Protein 7L6J (pdb70)

Secondary structure (DSSP, 8-state):
-----S-----PPPPGGGSPPPSS-----TTTEEEEEE--HHHHTTS-TTSTTHHHHHHHHHHHHHHHHTTT--EEEEEPPSS--HHHHGGGHHHH-----STTTSSPPGGG---TT-EEEEP-SSSTTTTS-TTT--TT---EEEEEEE-IIIIIHHHHHHHHHTT-EEEEEEEEEE-SSHHHHHHHHHHHHHHTEE--HHHHHHH-

Solvent-accessible surface area: 9551 Å² total

R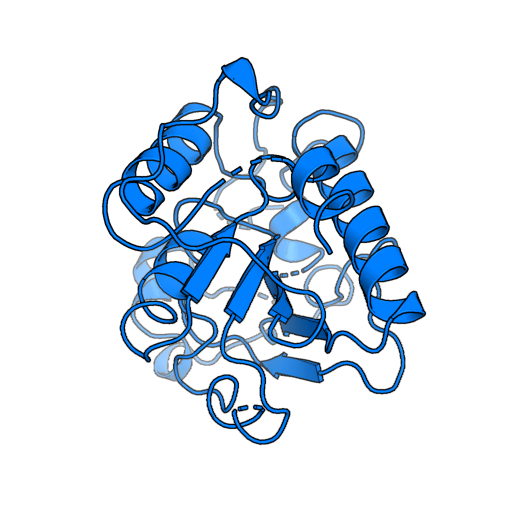adius of gyration: 15.82 Å; Cα contacts (8 Å, |Δi|>4): 439; chains: 1; bounding box: 36×38×44 Å

InterPro domains:
  IPR000868 Isochorismatase-like domain [PF00857] (32-205)
  IPR016291 Isochorismatase [PR01398] (2-14)
  IPR016291 Isochorismatase [PR01398] (63-80)
  IPR016291 Isochorismatase [PR01398] (80-99)
  IPR016291 Isochorismatase [PR01398] (112-134)
  IPR016291 Isochorismatase [PR01398] (168-186)
  IPR016291 Isochorismatase [PR01398] (186-203)
  IPR036380 Isochorismatase-like superfamily [G3DSA:3.40.50.850] (1-210)
  IPR036380 Isochorismatase-like superfamily [SSF52499] (1-210)
  IPR050272 Isochorismatase-like hydrolase [PTHR43540] (19-208)

Sequence (208 aa):
SNAALPRITTDYPLPTAAELPQARGPWRPQRRDRVALLVHDQRYFLAAFDAGNAPLRPAVDNIARLLAHCRARGIPVFYTAQHHGDQDRRDRGLQADLWGPGRRSSADHEPIIDALAPQPGEHVLVKHRYSAFQRSNLETLRRVRGRDQLLVTGVYAHIGCTATVVEEAFQRRDIEAFIAADAVADFSRADHDQALHWIARRTSGVPTTDQLLEEVL

Foldseek 3Di:
DPLPQQAQDADAFDDPVLFDAFPDPDDDALLAEAEEAEEWLAVPVRYPCVGPPNVQLLVLLLVVVVLNVVRVHAYEYEWAAAPDDCVQLPPVCVVRNRQHRDNNTTADDPSNHDDPPHHYWHCRALASVPPTCVLVVVVSNHQEYEYAEDDLLTSVLNNQQVSQVSNRAYEYARRNHHHSHVVSSNVSSNVCSHHGYYYHSVSNSVRD

Organism: Stenotrophomonas maltophilia (strain K279a) (NCBI:txid522373)

Nearest PDB structures (foldseek):
  1nf9-assembly1_A-2  TM=9.615E-01  e=9.642E-25  Pseudomonas aeruginosa
  5gle-assembly1_A  TM=9.603E-01  e=4.519E-24  Vibrio anguillarum 775
  1nf8-assembly1_A-2  TM=9.420E-01  e=1.646E-24  Pseudomonas aeruginosa
  5gle-assembly1_B  TM=9.580E-01  e=6.849E-24  Vibrio anguillarum 775
  3r77-assembly1_A  TM=9.430E-01  e=5.731E-24  Pseudomonas fluorescens

Structure (mmCIF, N/CA/C/O backbone):
data_7L6J
#
_entry.id   7L6J
#
_cell.length_a   171.693
_cell.length_b   171.693
_cell.length_c   171.693
_cell.angle_alpha   90.000
_cell.angle_beta   90.000
_cell.angle_gamma   90.000
#
_symmetry.space_group_name_H-M   'I 41 3 2'
#
loop_
_entity.id
_entity.type
_entity.pdbx_description
1 polymer 'Putative hydrolase'
2 non-polymer 'CHLORIDE ION'
3 non-polymer 'SODIUM ION'
4 non-polymer 'FORMIC ACID'
5 water water
#
loop_
_atom_site.group_PDB
_atom_site.id
_atom_site.type_symbol
_atom_site.label_atom_id
_atom_site.label_alt_id
_atom_site.label_comp_id
_atom_site.label_asym_id
_atom_site.label_entity_id
_atom_site.label_seq_id
_atom_site.pdbx_PDB_ins_code
_atom_site.Cartn_x
_atom_site.Cartn_y
_atom_site.Cartn_z
_atom_site.occupancy
_atom_site.B_iso_or_equiv
_atom_site.auth_seq_id
_atom_site.auth_comp_id
_atom_site.auth_asym_id
_atom_site.auth_atom_id
_atom_site.pdbx_PDB_model_num
ATOM 1 N N . SER A 1 1 ? 81.244 24.584 32.376 1.00 51.87 -2 SER A N 1
ATOM 2 C CA . SER A 1 1 ? 82.307 23.610 32.778 1.00 51.21 -2 SER A CA 1
ATOM 3 C C . SER A 1 1 ? 83.598 24.372 33.103 1.00 50.60 -2 SER A C 1
ATOM 4 O O . SER A 1 1 ? 83.652 25.611 32.834 1.00 49.63 -2 SER A O 1
ATOM 7 N N . ASN A 1 2 ? 84.590 23.681 33.679 1.00 45.69 -1 ASN A N 1
ATOM 8 C CA . ASN A 1 2 ? 85.864 24.379 33.991 1.00 43.43 -1 ASN A CA 1
ATOM 9 C C . ASN A 1 2 ? 87.003 23.365 34.186 1.00 37.69 -1 ASN A C 1
ATOM 10 O O . ASN A 1 2 ? 87.995 23.729 34.858 1.00 38.18 -1 ASN A O 1
ATOM 15 N N . ALA A 1 3 ? 86.883 22.155 33.630 1.00 33.18 0 ALA A N 1
ATOM 16 C CA . ALA A 1 3 ? 88.006 21.185 33.738 1.00 31.59 0 ALA A CA 1
ATOM 17 C C . ALA A 1 3 ? 89.274 21.813 33.155 1.00 29.57 0 ALA A C 1
ATOM 18 O O . ALA A 1 3 ? 89.233 22.407 32.080 1.00 27.41 0 ALA A O 1
ATOM 28 N N . ALA A 1 5 ? 90.526 24.369 34.054 1.00 33.03 2 ALA A N 1
ATOM 29 C CA . ALA A 1 5 ? 90.261 25.803 34.012 1.00 36.87 2 ALA A CA 1
ATOM 30 C C . ALA A 1 5 ? 89.977 26.264 32.574 1.00 36.11 2 ALA A C 1
ATOM 31 O O . ALA A 1 5 ? 90.206 27.456 32.276 1.00 37.70 2 ALA A O 1
ATOM 33 N N . LEU A 1 6 ? 89.474 25.367 31.724 1.00 33.69 3 LEU A N 1
ATOM 34 C CA . LEU A 1 6 ? 89.123 25.721 30.321 1.00 35.30 3 LEU A CA 1
ATOM 35 C C . LEU A 1 6 ? 87.608 25.655 30.158 1.00 36.90 3 LEU A C 1
ATOM 36 O O . LEU A 1 6 ? 87.040 24.562 30.122 1.00 37.68 3 LEU A O 1
ATOM 41 N N . PRO A 1 7 ? 86.904 26.805 30.048 1.00 38.31 4 PRO A N 1
ATOM 42 C CA . PRO A 1 7 ? 85.456 26.796 29.849 1.00 39.96 4 PRO A CA 1
ATOM 43 C C . PRO A 1 7 ? 85.147 26.217 28.463 1.00 39.54 4 PRO A C 1
ATOM 44 O O . PRO A 1 7 ? 84.105 25.597 28.291 1.00 38.19 4 PRO A O 1
ATOM 48 N N . ARG A 1 8 ? 86.071 26.422 27.519 1.00 37.65 5 ARG A N 1
ATOM 49 C CA . ARG A 1 8 ? 85.879 25.861 26.162 1.00 36.73 5 ARG A CA 1
ATOM 50 C C . ARG A 1 8 ? 87.235 25.648 25.490 1.00 33.25 5 ARG A C 1
ATOM 51 O O . ARG A 1 8 ? 88.202 26.361 25.819 1.00 32.79 5 ARG A O 1
ATOM 59 N N . ILE A 1 9 ? 87.294 24.631 24.637 1.00 28.32 6 ILE A N 1
ATOM 60 C CA . ILE A 1 9 ? 88.473 24.377 23.772 1.00 25.41 6 ILE A CA 1
ATOM 61 C C . ILE A 1 9 ? 88.003 24.697 22.354 1.00 25.60 6 ILE A C 1
ATOM 62 O O . ILE A 1 9 ? 87.036 24.062 21.883 1.00 24.88 6 ILE A O 1
ATOM 67 N N A THR A 1 10 ? 88.657 25.672 21.721 0.70 25.60 7 THR A N 1
ATOM 68 N N B THR A 1 10 ? 88.609 25.710 21.729 0.30 25.34 7 THR A N 1
ATOM 69 C CA A THR A 1 10 ? 88.338 26.098 20.334 0.70 26.40 7 THR A CA 1
ATOM 70 C CA B THR A 1 10 ? 88.209 26.113 20.355 0.30 25.79 7 THR A CA 1
ATOM 71 C C A THR A 1 10 ? 88.516 24.913 19.384 0.70 24.60 7 THR A C 1
ATOM 72 C C B THR A 1 10 ? 88.496 24.953 19.395 0.30 24.41 7 THR A C 1
ATOM 73 O O A THR A 1 10 ? 89.460 24.132 19.594 0.70 23.78 7 THR A O 1
ATOM 74 O O B THR A 1 10 ? 89.499 24.245 19.604 0.30 23.34 7 THR A O 1
ATOM 81 N N . ASP A 1 11 ? 87.635 24.786 18.388 1.00 24.66 8 ASP A N 1
ATOM 82 C CA . ASP A 1 11 ? 87.732 23.669 17.416 1.00 24.34 8 ASP A CA 1
ATOM 83 C C . ASP A 1 11 ? 89.081 23.703 16.690 1.00 23.51 8 ASP A C 1
ATOM 84 O O . ASP A 1 11 ? 89.632 24.802 16.477 1.00 23.50 8 ASP A O 1
ATOM 89 N N . TYR A 1 12 ? 89.599 22.526 16.359 1.00 21.70 9 TYR A N 1
ATOM 90 C CA . TYR A 1 12 ? 90.831 22.425 15.544 1.00 21.49 9 TYR A CA 1
ATOM 91 C C . TYR A 1 12 ? 90.817 21.071 14.848 1.00 21.40 9 TYR A C 1
ATOM 92 O O . TYR A 1 12 ? 90.246 20.107 15.364 1.00 20.20 9 TYR A O 1
ATOM 101 N N . PRO A 1 13 ? 91.403 20.971 13.637 1.00 22.24 10 PRO A N 1
ATOM 102 C CA . PRO A 1 13 ? 91.411 19.715 12.897 1.00 22.06 10 PRO A CA 1
ATOM 103 C C . PRO A 1 13 ? 92.451 18.728 13.429 1.00 20.85 10 PRO A C 1
ATOM 104 O O . PRO A 1 13 ? 93.521 19.145 13.878 1.00 20.19 10 PRO A O 1
ATOM 108 N N . LEU A 1 14 ? 92.090 17.449 13.396 1.00 19.51 11 LEU A N 1
ATOM 109 C CA . LEU A 1 14 ? 93.038 16.393 13.816 1.00 18.79 11 LEU A CA 1
ATOM 110 C C . LEU A 1 14 ? 94.097 16.271 12.733 1.00 19.85 11 LEU A C 1
ATOM 111 O O . LEU A 1 14 ? 93.829 16.541 11.557 1.00 19.89 11 LEU A O 1
ATOM 116 N N . PRO A 1 15 ? 95.336 15.887 13.097 1.00 20.16 12 PRO A N 1
ATOM 117 C CA . PRO A 1 15 ? 96.379 15.678 12.103 1.00 20.66 12 PRO A CA 1
ATOM 118 C C . PRO A 1 15 ? 96.039 14.520 11.154 1.00 22.26 12 PRO A C 1
ATOM 119 O O . PRO A 1 15 ? 95.424 13.541 11.581 1.00 21.45 12 PRO A O 1
ATOM 123 N N . THR A 1 16 ? 96.443 14.673 9.893 1.00 22.83 13 THR A N 1
ATOM 124 C CA . THR A 1 16 ? 96.270 13.635 8.847 1.00 23.81 13 THR A CA 1
ATOM 125 C C . THR A 1 16 ? 97.543 12.789 8.823 1.00 22.95 13 THR A C 1
ATOM 126 O O . THR A 1 16 ? 98.552 13.214 9.439 1.00 21.84 13 THR A O 1
ATOM 130 N N . ALA A 1 17 ? 97.519 11.677 8.092 1.00 23.50 14 ALA A N 1
ATOM 131 C CA . ALA A 1 17 ? 98.708 10.803 7.996 1.00 23.62 14 ALA A CA 1
ATOM 132 C C . ALA A 1 17 ? 99.901 11.599 7.448 1.00 24.64 14 ALA A C 1
ATOM 133 O O . ALA A 1 17 ? 101.025 11.361 7.904 1.00 24.59 14 ALA A O 1
ATOM 135 N N . ALA A 1 18 ? 99.651 12.537 6.535 1.00 25.53 15 ALA A N 1
ATOM 136 C CA . ALA A 1 18 ? 100.746 13.308 5.899 1.00 27.37 15 ALA A CA 1
ATOM 137 C C . ALA A 1 18 ? 101.359 14.306 6.888 1.00 26.05 15 ALA A C 1
ATOM 138 O O . ALA A 1 18 ? 102.502 14.738 6.647 1.00 27.56 15 ALA A O 1
ATOM 140 N N . GLU A 1 19 ? 100.644 14.617 7.969 1.00 23.78 16 GLU A N 1
ATOM 141 C CA . GLU A 1 19 ? 101.086 15.648 8.945 1.00 24.08 16 GLU A CA 1
ATOM 142 C C . GLU A 1 19 ? 101.740 15.002 10.169 1.00 24.51 16 GLU A C 1
ATOM 143 O O . GLU A 1 19 ? 102.111 15.744 11.090 1.00 25.18 16 GLU A O 1
ATOM 149 N N . LEU A 1 20 ? 101.870 13.676 10.192 1.00 22.82 17 LEU A N 1
ATOM 150 C CA . LEU A 1 20 ? 102.464 13.055 11.398 1.00 22.45 17 LEU A CA 1
ATOM 151 C C . LEU A 1 20 ? 103.975 13.224 11.366 1.00 22.79 17 LEU A C 1
ATOM 152 O O . LEU A 1 20 ? 104.582 13.231 10.298 1.00 23.84 17 LEU A O 1
ATOM 157 N N . PRO A 1 21 ? 104.616 13.352 12.546 1.00 22.19 18 PRO A N 1
ATOM 158 C CA . PRO A 1 21 ? 106.070 13.399 12.6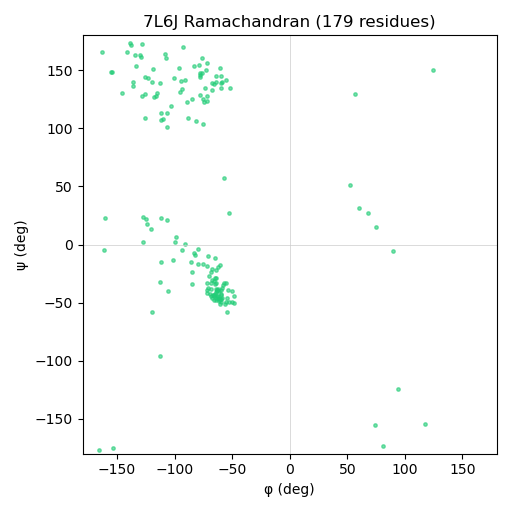32 1.00 24.53 18 PRO A CA 1
ATOM 159 C C . PRO A 1 21 ? 106.648 12.005 12.347 1.00 25.61 18 PRO A C 1
ATOM 160 O O . PRO A 1 21 ? 105.956 11.036 12.522 1.00 27.28 18 PRO A O 1
ATOM 164 N N . GLN A 1 22 ? 107.894 11.949 11.903 1.00 28.48 19 GLN A N 1
ATOM 165 C CA . GLN A 1 22 ? 108.575 10.652 11.651 1.00 31.13 19 GLN A CA 1
ATOM 166 C C . GLN A 1 22 ? 108.975 10.033 12.997 1.00 26.89 19 GLN A C 1
ATOM 167 O O . GLN A 1 22 ? 109.633 10.718 13.785 1.00 26.36 19 GLN A O 1
ATOM 173 N N . ALA A 1 23 ? 108.561 8.796 13.260 1.00 26.13 20 ALA A N 1
ATOM 174 C CA . ALA A 1 23 ? 108.961 8.126 14.517 1.00 24.64 20 ALA A CA 1
ATOM 175 C C . ALA A 1 23 ? 110.434 7.720 14.422 1.00 23.81 20 ALA A C 1
ATOM 176 O O . ALA A 1 23 ? 110.841 7.174 13.383 1.00 22.11 20 ALA A O 1
ATOM 178 N N . ARG A 1 24 ? 111.192 7.990 15.480 1.00 22.44 21 ARG A N 1
ATOM 179 C CA . ARG A 1 24 ? 112.608 7.570 15.548 1.00 22.85 21 ARG A CA 1
ATOM 180 C C . ARG A 1 24 ? 112.663 6.042 15.731 1.00 21.86 21 ARG A C 1
ATOM 181 O O . ARG A 1 24 ? 113.597 5.413 15.204 1.00 21.84 21 ARG A O 1
ATOM 189 N N . GLY A 1 25 ? 111.685 5.471 16.442 1.00 20.59 22 GLY A N 1
ATOM 190 C CA . GLY A 1 25 ? 111.688 4.036 16.791 1.00 19.91 22 GLY A CA 1
ATOM 191 C C . GLY A 1 25 ? 111.139 3.145 15.681 1.00 20.03 22 GLY A C 1
ATOM 192 O O . GLY A 1 25 ? 110.304 3.569 14.883 1.00 21.84 22 GLY A O 1
ATOM 193 N N . PRO A 1 26 ? 111.569 1.866 15.634 1.00 19.44 23 PRO A N 1
ATOM 194 C CA . PRO A 1 26 ? 111.132 0.924 14.602 1.00 19.89 23 PRO A CA 1
ATOM 195 C C . PRO A 1 26 ? 109.891 0.099 14.951 1.00 19.34 23 PRO A C 1
ATOM 196 O O . PRO A 1 26 ? 109.471 -0.705 14.140 1.00 18.48 23 PRO A O 1
ATOM 200 N N . TRP A 1 27 ? 109.349 0.328 16.144 1.00 17.21 24 TRP A N 1
ATOM 201 C CA . TRP A 1 27 ? 108.255 -0.526 16.673 1.00 17.04 24 TRP A CA 1
ATOM 202 C C . TRP A 1 27 ? 107.000 -0.421 15.808 1.00 16.29 24 TRP A C 1
ATOM 203 O O . TRP A 1 27 ? 106.666 0.682 15.340 1.00 17.02 24 TRP A O 1
ATOM 214 N N . ARG A 1 28 ? 106.342 -1.556 15.607 1.00 16.35 25 ARG A N 1
ATOM 215 C CA . ARG A 1 28 ? 105.074 -1.612 14.843 1.00 16.74 25 ARG A CA 1
ATOM 216 C C . ARG A 1 28 ? 104.149 -2.516 15.637 1.00 16.43 25 ARG A C 1
ATOM 217 O O . ARG A 1 28 ? 104.568 -3.568 16.107 1.00 16.06 25 ARG A O 1
ATOM 225 N N . PRO A 1 29 ? 102.874 -2.137 15.798 1.00 16.16 26 PRO A N 1
ATOM 226 C CA . PRO A 1 29 ? 101.975 -2.865 16.691 1.00 16.36 26 PRO A CA 1
ATOM 227 C C . PRO A 1 29 ? 101.444 -4.177 16.098 1.00 16.31 26 PRO A C 1
ATOM 228 O O . PRO A 1 29 ? 101.240 -4.255 14.879 1.00 17.14 26 PRO A O 1
ATOM 232 N N . GLN A 1 30 ? 101.250 -5.168 16.976 1.00 15.53 27 GLN A N 1
ATOM 233 C CA . GLN A 1 30 ? 100.806 -6.534 16.596 1.00 16.55 27 GLN A CA 1
ATOM 234 C C . GLN A 1 30 ? 99.614 -6.937 17.465 1.00 16.02 27 GLN A C 1
ATOM 235 O O . GLN A 1 30 ? 99.672 -6.765 18.697 1.00 15.06 27 GLN A O 1
ATOM 241 N N A ARG A 1 31 ? 98.587 -7.487 16.820 0.65 15.62 28 ARG A N 1
ATOM 242 N N B ARG A 1 31 ? 98.587 -7.498 16.823 0.35 15.89 28 ARG A N 1
ATOM 243 C CA A ARG A 1 31 ? 97.322 -7.882 17.490 0.65 16.12 28 ARG A CA 1
ATOM 244 C CA B ARG A 1 31 ? 97.313 -7.893 17.480 0.35 16.17 28 ARG A CA 1
ATOM 245 C C A ARG A 1 31 ? 97.578 -8.723 18.745 0.65 15.72 28 ARG A C 1
ATOM 246 C C B ARG A 1 31 ? 97.559 -8.740 18.736 0.35 15.97 28 ARG A C 1
ATOM 247 O O A ARG A 1 31 ? 96.885 -8.490 19.744 0.65 15.32 28 ARG A O 1
ATOM 248 O O B ARG A 1 31 ? 96.847 -8.520 19.730 0.35 15.62 28 ARG A O 1
ATOM 263 N N . ASP A 1 32 ? 98.518 -9.670 18.687 1.00 16.38 29 ASP A N 1
ATOM 264 C CA . ASP A 1 32 ? 98.741 -10.612 19.826 1.00 17.60 29 ASP A CA 1
ATOM 265 C C . ASP A 1 32 ? 99.554 -9.979 20.965 1.00 16.22 29 ASP A C 1
ATOM 266 O O . ASP A 1 32 ? 99.566 -10.573 22.059 1.00 15.79 29 ASP A O 1
ATOM 271 N N . ARG A 1 33 ? 100.140 -8.804 20.748 1.00 14.58 30 ARG A N 1
ATOM 272 C CA . ARG A 1 33 ? 101.027 -8.192 21.778 1.00 14.36 30 ARG A CA 1
ATOM 273 C C . ARG A 1 33 ? 100.422 -6.923 22.383 1.00 14.27 30 ARG A C 1
ATOM 274 O O . ARG A 1 33 ? 100.925 -6.481 23.444 1.00 13.76 30 ARG A O 1
ATOM 282 N N . VAL A 1 34 ? 99.401 -6.362 21.735 1.00 13.91 31 VAL A N 1
ATOM 283 C CA . VAL A 1 34 ? 98.961 -4.985 22.090 1.00 14.34 31 VAL A CA 1
ATOM 284 C C . VAL A 1 34 ? 97.781 -4.984 23.068 1.00 14.51 31 VAL A C 1
ATOM 285 O O . VAL A 1 34 ? 97.013 -5.964 23.113 1.00 14.58 31 VAL A O 1
ATOM 289 N N . ALA A 1 35 ? 97.708 -3.914 23.856 1.00 13.83 32 ALA A N 1
ATOM 290 C CA . ALA A 1 35 ? 96.537 -3.613 24.706 1.00 13.47 32 ALA A CA 1
ATOM 291 C C . ALA A 1 35 ? 96.085 -2.198 24.354 1.00 13.56 32 ALA A C 1
ATOM 292 O O . ALA A 1 35 ? 96.956 -1.333 24.068 1.00 13.87 32 ALA A O 1
ATOM 294 N N . LEU A 1 36 ? 94.774 -1.975 24.371 1.00 13.75 33 LEU A N 1
ATOM 295 C CA . LEU A 1 36 ? 94.222 -0.631 24.106 1.00 13.95 33 LEU A CA 1
ATOM 296 C C . LEU A 1 36 ? 94.024 0.100 25.435 1.00 13.90 33 LEU A C 1
ATOM 297 O O . LEU A 1 36 ? 93.518 -0.524 26.389 1.00 15.28 33 LEU A O 1
ATOM 302 N N . LEU A 1 37 ? 94.454 1.357 25.493 1.00 14.19 34 LEU A N 1
ATOM 303 C CA . LEU A 1 37 ? 94.167 2.222 26.658 1.00 13.83 34 LEU A CA 1
ATOM 304 C C . LEU A 1 37 ? 93.297 3.387 26.186 1.00 13.74 34 LEU A C 1
ATOM 305 O O . LEU A 1 37 ? 93.687 4.079 25.230 1.00 13.24 34 LEU A O 1
ATOM 310 N N . VAL A 1 38 ? 92.179 3.585 26.873 1.00 13.92 35 VAL A N 1
ATOM 311 C CA . VAL A 1 38 ? 91.259 4.733 26.652 1.00 14.51 35 VAL A CA 1
ATOM 312 C C . VAL A 1 38 ? 91.490 5.642 27.864 1.00 14.45 35 VAL A C 1
ATOM 313 O O . VAL A 1 38 ? 91.020 5.324 28.962 1.00 14.69 35 VAL A O 1
ATOM 317 N N . HIS A 1 39 ? 92.270 6.689 27.653 1.00 14.79 36 HIS A N 1
ATOM 318 C CA . HIS A 1 39 ? 92.775 7.547 28.746 1.00 16.21 36 HIS A CA 1
ATOM 319 C C . HIS A 1 39 ? 91.800 8.691 29.072 1.00 15.78 36 HIS A C 1
ATOM 320 O O . HIS A 1 39 ? 91.611 9.570 28.228 1.00 16.10 36 HIS A O 1
ATOM 327 N N . ASP A 1 40 ? 91.148 8.605 30.234 1.00 16.29 37 ASP A N 1
ATOM 328 C CA . ASP A 1 40 ? 90.360 9.720 30.840 1.00 17.19 37 ASP A CA 1
ATOM 329 C C . ASP A 1 40 ? 89.252 10.276 29.943 1.00 16.54 37 ASP A C 1
ATOM 330 O O . ASP A 1 40 ? 89.023 11.489 29.931 1.00 16.73 37 ASP A O 1
ATOM 343 N N . GLN A 1 42 ? 86.257 10.857 30.280 1.00 15.88 39 GLN A N 1
ATOM 344 C CA . GLN A 1 42 ? 85.188 11.127 31.224 1.00 16.76 39 GLN A CA 1
ATOM 345 C C . GLN A 1 42 ? 84.476 12.434 30.864 1.00 16.76 39 GLN A C 1
ATOM 346 O O . GLN A 1 42 ? 85.117 13.359 30.323 1.00 16.49 39 GLN A O 1
ATOM 352 N N . ARG A 1 43 ? 83.186 12.509 31.185 1.00 18.32 40 ARG A N 1
ATOM 353 C CA . ARG A 1 43 ? 82.366 13.716 30.880 1.00 19.01 40 ARG A CA 1
ATOM 354 C C . ARG A 1 43 ? 83.076 14.982 31.371 1.00 19.25 40 ARG A C 1
ATOM 355 O O . ARG A 1 43 ? 83.085 15.976 30.628 1.00 19.33 40 ARG A O 1
ATOM 363 N N . TYR A 1 44 ? 83.696 14.924 32.549 1.00 17.93 41 TYR A N 1
ATOM 364 C CA . TYR A 1 44 ? 84.395 16.107 33.117 1.00 18.06 41 TYR A CA 1
ATOM 365 C C . TYR A 1 44 ? 85.402 16.709 32.127 1.00 18.24 41 TYR A C 1
ATOM 366 O O . TYR A 1 44 ? 85.425 17.935 31.930 1.00 19.21 41 TYR A O 1
ATOM 375 N N . PHE A 1 45 ? 86.247 15.857 31.551 1.00 17.42 42 PHE A N 1
ATOM 376 C CA . PHE A 1 45 ? 87.364 16.324 30.688 1.00 17.66 42 PHE A CA 1
ATOM 377 C C . PHE A 1 45 ? 86.908 16.679 29.266 1.00 18.66 42 PHE A C 1
ATOM 378 O O . PHE A 1 45 ? 87.675 17.364 28.561 1.00 20.41 42 PHE A O 1
ATOM 386 N N . LEU A 1 46 ? 85.727 16.229 28.849 1.00 18.82 43 LEU A N 1
ATOM 387 C CA . LEU A 1 46 ? 85.306 16.436 27.437 1.00 19.61 43 LEU A CA 1
ATOM 388 C C . LEU A 1 46 ? 84.311 17.590 27.281 1.00 21.10 43 LEU A C 1
ATOM 389 O O . LEU A 1 46 ? 84.110 18.036 26.127 1.00 20.96 43 LEU A O 1
ATOM 394 N N . ALA A 1 47 ? 83.739 18.066 28.387 1.00 22.29 44 ALA A N 1
ATOM 395 C CA . ALA A 1 47 ? 82.700 19.123 28.336 1.00 23.79 44 ALA A CA 1
ATOM 396 C C . ALA A 1 47 ? 83.173 20.358 27.547 1.00 24.65 44 ALA A C 1
ATOM 397 O O . ALA A 1 47 ? 82.334 20.915 26.799 1.00 25.06 44 ALA A O 1
ATOM 399 N N . ALA A 1 48 ? 84.447 20.752 27.699 1.00 23.56 45 ALA A N 1
ATOM 400 C CA . ALA A 1 48 ? 85.015 21.993 27.106 1.00 23.92 45 ALA A CA 1
ATOM 401 C C . ALA A 1 48 ? 85.012 21.949 25.578 1.00 24.12 45 ALA A C 1
ATOM 402 O O . ALA A 1 48 ? 84.934 23.027 24.937 1.00 23.65 45 ALA A O 1
ATOM 404 N N . PHE A 1 49 ? 85.099 20.754 25.010 1.00 23.14 46 PHE A N 1
ATOM 405 C CA . PHE A 1 49 ? 85.130 20.648 23.533 1.00 23.69 46 PHE A CA 1
ATOM 406 C C . PHE A 1 49 ? 83.715 20.791 22.975 1.00 24.93 46 PHE A C 1
ATOM 407 O O . PHE A 1 49 ? 82.746 20.513 23.705 1.00 26.52 46 PHE A O 1
ATOM 415 N N . ASP A 1 50 ? 83.609 21.230 21.722 1.00 25.29 47 ASP A N 1
ATOM 416 C CA . ASP A 1 50 ? 82.314 21.127 21.009 1.00 26.43 47 ASP A CA 1
ATOM 417 C C . ASP A 1 50 ? 82.237 19.683 20.490 1.00 25.39 47 ASP A C 1
ATOM 418 O O . ASP A 1 50 ? 82.941 19.371 19.523 1.00 25.57 47 ASP A O 1
ATOM 423 N N . ALA A 1 51 ? 81.402 18.847 21.111 1.00 25.41 48 ALA A N 1
ATOM 424 C CA . ALA A 1 51 ? 81.316 17.405 20.781 1.00 25.24 48 ALA A CA 1
ATOM 425 C C . ALA A 1 51 ? 80.796 17.175 19.358 1.00 26.05 48 ALA A C 1
ATOM 426 O O . ALA A 1 51 ? 80.876 16.016 18.893 1.00 26.61 48 ALA A O 1
ATOM 428 N N . GLY A 1 52 ? 80.281 18.215 18.696 1.00 26.63 49 GLY A N 1
ATOM 429 C CA . GLY A 1 52 ? 79.803 18.062 17.308 1.00 27.77 49 GLY A CA 1
ATOM 430 C C . GLY A 1 52 ? 80.880 18.422 16.299 1.00 27.11 49 GLY A C 1
ATOM 431 O O . GLY A 1 52 ? 80.649 18.213 15.104 1.00 27.47 49 GLY A O 1
ATOM 432 N N . ASN A 1 53 ? 82.032 18.905 16.772 1.00 25.92 50 ASN A N 1
ATOM 433 C CA . ASN A 1 53 ? 83.092 19.403 15.857 1.00 25.97 50 ASN A CA 1
ATOM 434 C C . ASN A 1 53 ? 84.442 18.759 16.177 1.00 24.24 50 ASN A C 1
ATOM 435 O O . ASN A 1 53 ? 84.540 18.032 17.183 1.00 22.90 50 ASN A O 1
ATOM 440 N N . ALA A 1 54 ? 85.433 19.014 15.323 1.00 23.43 51 ALA A N 1
ATOM 441 C CA . ALA A 1 54 ? 86.805 18.516 15.562 1.00 22.71 51 ALA A CA 1
ATOM 442 C C . ALA A 1 54 ? 87.434 19.395 16.635 1.00 21.84 51 ALA A C 1
ATOM 443 O O . ALA A 1 54 ? 87.180 20.601 16.676 1.00 22.56 51 ALA A O 1
ATOM 445 N N . PRO A 1 55 ? 88.324 18.848 17.490 1.00 20.32 52 PRO A N 1
ATOM 446 C CA . PRO A 1 55 ? 88.776 17.460 17.378 1.00 20.16 52 PRO A CA 1
ATOM 447 C C . PRO A 1 55 ? 87.940 16.350 18.034 1.00 20.46 52 PRO A C 1
ATOM 448 O O . PRO A 1 55 ? 88.131 15.209 17.667 1.00 19.90 52 PRO A O 1
ATOM 452 N N . LEU A 1 56 ? 87.016 16.695 18.937 1.00 20.66 53 LEU A N 1
ATOM 453 C CA . LEU A 1 56 ? 86.383 15.630 19.768 1.00 20.44 53 LEU A CA 1
ATOM 454 C C . LEU A 1 56 ? 85.490 14.690 18.954 1.00 20.53 53 LEU A C 1
ATOM 455 O O . LEU A 1 56 ? 85.585 13.479 19.190 1.00 19.93 53 LEU A O 1
ATOM 460 N N . ARG A 1 57 ? 84.625 15.210 18.084 1.00 20.68 54 ARG A N 1
ATOM 461 C CA . ARG A 1 57 ? 83.688 14.325 17.333 1.00 23.20 54 ARG A CA 1
ATOM 462 C C . ARG A 1 57 ? 84.464 13.226 16.601 1.00 21.63 54 ARG A C 1
ATOM 463 O O . ARG A 1 57 ? 84.206 12.045 16.827 1.00 21.48 54 ARG A O 1
ATOM 471 N N . PRO A 1 58 ? 85.426 13.540 15.703 1.00 20.94 55 PRO A N 1
ATOM 472 C CA . PRO A 1 58 ? 86.169 12.484 15.012 1.00 20.32 55 PRO A CA 1
ATOM 473 C C . PRO A 1 58 ? 87.049 11.654 15.960 1.00 19.02 55 PRO A C 1
ATOM 474 O O . PRO A 1 58 ? 87.220 10.469 15.689 1.00 18.08 55 PRO A O 1
ATOM 478 N N . ALA A 1 59 ? 87.570 12.263 17.036 1.00 17.90 56 ALA A N 1
ATOM 479 C CA . ALA A 1 59 ? 88.435 11.502 17.971 1.00 17.37 56 ALA A CA 1
ATOM 480 C C . ALA A 1 59 ? 87.596 10.431 18.671 1.00 17.45 56 ALA A C 1
ATOM 481 O O . ALA A 1 59 ? 88.071 9.284 18.806 1.00 16.36 56 ALA A O 1
ATOM 483 N N . VAL A 1 60 ? 86.387 10.801 19.097 1.00 17.27 57 VAL A N 1
ATOM 484 C CA . VAL A 1 60 ? 85.488 9.832 19.789 1.00 17.80 57 VAL A CA 1
ATOM 485 C C . VAL A 1 60 ? 85.089 8.743 18.786 1.00 17.91 57 VAL A C 1
ATOM 486 O O . VAL A 1 60 ? 85.144 7.548 19.152 1.00 17.49 57 VAL A O 1
ATOM 490 N N . ASP A 1 61 ? 84.746 9.135 17.555 1.00 18.19 58 ASP A N 1
ATOM 491 C CA . ASP A 1 61 ? 84.373 8.125 16.534 1.00 19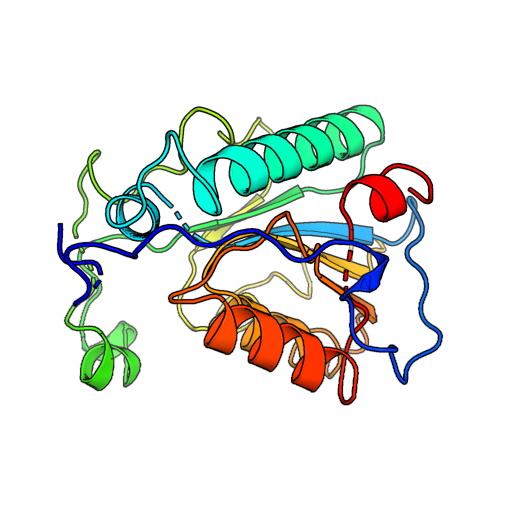.63 58 ASP A CA 1
ATOM 492 C C . ASP A 1 61 ? 85.545 7.162 16.331 1.00 18.41 58 ASP A C 1
ATOM 493 O O . ASP A 1 61 ? 85.296 5.952 16.183 1.00 17.39 58 ASP A O 1
ATOM 498 N N . ASN A 1 62 ? 86.778 7.678 16.378 1.00 17.37 59 ASN A N 1
ATOM 499 C CA . ASN A 1 62 ? 87.971 6.821 16.140 1.00 16.74 59 ASN A CA 1
ATOM 500 C C . ASN A 1 62 ? 88.199 5.886 17.336 1.00 16.36 59 ASN A C 1
ATOM 501 O O . ASN A 1 62 ? 88.533 4.693 17.097 1.00 15.74 59 ASN A O 1
ATOM 506 N N . ILE A 1 63 ? 88.047 6.381 18.570 1.00 15.93 60 ILE A N 1
ATOM 507 C CA . ILE A 1 63 ? 88.192 5.458 19.733 1.00 15.79 60 ILE A CA 1
ATOM 508 C C . ILE A 1 63 ? 87.099 4.382 19.642 1.00 15.52 60 ILE A C 1
ATOM 509 O O . ILE A 1 63 ? 87.405 3.221 19.939 1.00 15.71 60 ILE A O 1
ATOM 514 N N . ALA A 1 64 ? 85.887 4.745 19.216 1.00 15.44 61 ALA A N 1
ATOM 515 C CA . ALA A 1 64 ? 84.804 3.739 19.108 1.00 15.75 61 ALA A CA 1
ATOM 516 C C . ALA A 1 64 ? 85.197 2.680 18.069 1.00 16.47 61 ALA A C 1
ATOM 517 O O . ALA A 1 64 ? 84.958 1.476 18.329 1.00 17.08 61 ALA A O 1
ATOM 519 N N . ARG A 1 65 ? 85.829 3.101 16.968 1.00 16.33 62 ARG A N 1
ATOM 520 C CA . ARG A 1 65 ? 86.291 2.140 15.929 1.00 17.17 62 ARG A CA 1
ATOM 521 C C . ARG A 1 65 ? 87.354 1.205 16.525 1.00 16.07 62 ARG A C 1
ATOM 522 O O . ARG A 1 65 ? 87.303 -0.007 16.250 1.00 15.78 62 ARG A O 1
ATOM 530 N N . LEU A 1 66 ? 88.251 1.745 17.348 1.00 15.48 63 LEU A N 1
ATOM 531 C CA . LEU A 1 66 ? 89.343 0.924 17.933 1.00 15.24 63 LEU A CA 1
ATOM 532 C C . LEU A 1 66 ? 88.758 -0.026 18.981 1.00 15.16 63 LEU A C 1
ATOM 533 O O . LEU A 1 66 ? 89.217 -1.182 19.056 1.00 15.50 63 LEU A O 1
ATOM 538 N N . LEU A 1 67 ? 87.787 0.444 19.770 1.00 14.92 64 LEU A N 1
ATOM 539 C CA . LEU A 1 67 ? 87.152 -0.454 20.766 1.00 15.50 64 LEU A CA 1
ATOM 540 C C . LEU A 1 67 ? 86.475 -1.618 20.033 1.00 15.25 64 LEU A C 1
ATOM 541 O O . LEU A 1 67 ? 86.656 -2.775 20.449 1.00 15.63 64 LEU A O 1
ATOM 546 N N . ALA A 1 68 ? 85.721 -1.322 18.977 1.00 15.87 65 ALA A N 1
ATOM 547 C CA . ALA A 1 68 ? 85.000 -2.388 18.242 1.00 15.78 65 ALA A CA 1
ATOM 548 C C . ALA A 1 68 ? 86.023 -3.370 17.660 1.00 15.94 65 ALA A C 1
ATOM 549 O O . ALA A 1 68 ? 85.815 -4.604 17.750 1.00 16.47 65 ALA A O 1
ATOM 551 N N . HIS A 1 69 ? 87.122 -2.824 17.158 1.00 15.95 66 HIS A N 1
ATOM 552 C CA . HIS A 1 69 ? 88.198 -3.646 16.540 1.00 16.43 66 HIS A CA 1
ATOM 553 C C . HIS A 1 69 ? 88.785 -4.606 17.581 1.00 15.98 66 HIS A C 1
ATOM 554 O O . HIS A 1 69 ? 88.891 -5.813 17.299 1.00 15.60 66 HIS A O 1
ATOM 561 N N . CYS A 1 70 ? 89.121 -4.081 18.761 1.00 16.23 67 CYS A N 1
ATOM 562 C CA . CYS A 1 70 ? 89.760 -4.898 19.825 1.00 16.55 67 CYS A CA 1
ATOM 563 C C . CYS A 1 70 ? 88.775 -5.923 20.386 1.00 17.27 67 CYS A C 1
ATOM 564 O O . CYS A 1 70 ? 89.204 -7.054 20.660 1.00 17.46 67 CYS A O 1
ATOM 567 N N . ARG A 1 71 ? 87.505 -5.533 20.535 1.00 16.94 68 ARG A N 1
ATOM 568 C CA . ARG A 1 71 ? 86.463 -6.421 21.106 1.00 17.09 68 ARG A CA 1
ATOM 569 C C . ARG A 1 71 ? 86.232 -7.629 20.194 1.00 17.70 68 ARG A C 1
ATOM 570 O O . ARG A 1 71 ? 85.855 -8.687 20.704 1.00 19.00 68 ARG A O 1
ATOM 578 N N . ALA A 1 72 ? 86.451 -7.469 18.895 1.00 17.26 69 ALA A N 1
ATOM 579 C CA . ALA A 1 72 ? 86.217 -8.585 17.955 1.00 17.96 69 ALA A CA 1
ATOM 580 C C . ALA A 1 72 ? 87.435 -9.522 17.908 1.00 17.84 69 ALA A C 1
ATOM 581 O O . ALA A 1 72 ? 87.303 -10.614 17.317 1.00 18.19 69 ALA A O 1
ATOM 583 N N . ARG A 1 73 ? 88.540 -9.154 18.567 1.00 19.06 70 ARG A N 1
ATOM 584 C CA . ARG A 1 73 ? 89.827 -9.891 18.405 1.00 19.75 70 ARG A CA 1
ATOM 585 C C . ARG A 1 73 ? 90.444 -10.328 19.742 1.00 20.68 70 ARG A C 1
ATOM 586 O O . ARG A 1 73 ? 91.550 -10.901 19.706 1.00 21.58 70 ARG A O 1
ATOM 594 N N . GLY A 1 74 ? 89.792 -10.063 20.871 1.00 19.79 71 GLY A N 1
ATOM 595 C CA . GLY A 1 74 ? 90.3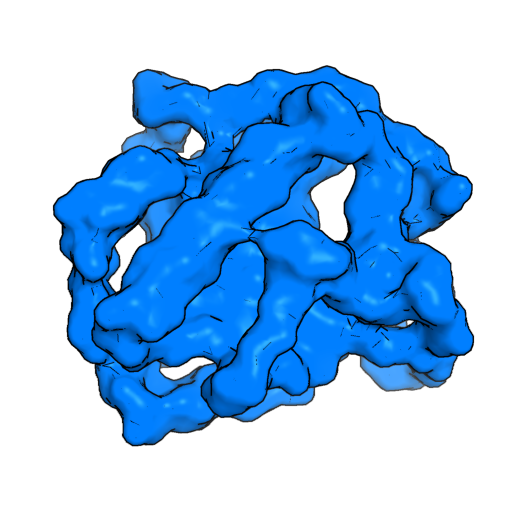54 -10.516 22.157 1.00 19.33 71 GLY A CA 1
ATOM 596 C C . GLY A 1 74 ? 91.531 -9.661 22.590 1.00 18.85 71 GLY A C 1
ATOM 597 O O . GLY A 1 74 ? 92.292 -10.114 23.462 1.00 19.58 71 GLY A O 1
ATOM 598 N N . ILE A 1 75 ? 91.694 -8.486 21.974 1.00 17.37 72 ILE A N 1
ATOM 599 C CA . ILE A 1 75 ? 92.743 -7.523 22.418 1.00 16.79 72 ILE A CA 1
ATOM 600 C C . ILE A 1 75 ? 92.259 -6.894 23.725 1.00 16.28 72 ILE A C 1
ATOM 601 O O . ILE A 1 75 ? 91.182 -6.306 23.771 1.00 15.47 72 ILE A O 1
ATOM 606 N N . PRO A 1 76 ? 93.026 -6.997 24.830 1.00 16.10 73 PRO A N 1
ATOM 607 C CA . PRO A 1 76 ? 92.603 -6.427 26.107 1.00 15.69 73 PRO A CA 1
ATOM 608 C C . PRO A 1 76 ? 92.362 -4.915 26.023 1.00 15.32 73 PRO A C 1
ATOM 609 O O . PRO A 1 76 ? 93.154 -4.197 25.407 1.00 14.79 73 PRO A O 1
ATOM 613 N N . VAL A 1 77 ? 91.303 -4.473 26.702 1.00 14.54 74 VAL A N 1
ATOM 614 C CA . VAL A 1 77 ? 90.918 -3.040 26.697 1.00 14.77 74 VAL A CA 1
ATOM 615 C C . VAL A 1 77 ? 91.024 -2.529 28.127 1.00 14.77 74 VAL A C 1
ATOM 616 O O . VAL A 1 77 ? 90.450 -3.166 29.028 1.00 14.96 74 VAL A O 1
ATOM 620 N N . PHE A 1 78 ? 91.758 -1.438 28.292 1.00 14.01 75 PHE A N 1
ATOM 621 C CA . PHE A 1 78 ? 91.896 -0.758 29.595 1.00 14.65 75 PHE A CA 1
ATOM 622 C C . PHE A 1 78 ? 91.372 0.663 29.469 1.00 14.58 75 PHE A C 1
ATOM 623 O O . PHE A 1 78 ? 91.617 1.324 28.444 1.00 15.67 75 PHE A O 1
ATOM 631 N N . TYR A 1 79 ? 90.670 1.104 30.499 1.00 13.88 76 TYR A N 1
ATOM 632 C CA . TYR A 1 79 ? 90.256 2.514 30.607 1.00 13.88 76 TYR A CA 1
ATOM 633 C C . TYR A 1 79 ? 90.896 3.087 31.862 1.00 14.32 76 TYR A C 1
ATOM 634 O O . TYR A 1 79 ? 91.157 2.309 32.803 1.00 14.80 76 TYR A O 1
ATOM 643 N N . THR A 1 80 ? 91.167 4.387 31.847 1.00 14.63 77 THR A N 1
ATOM 644 C CA . THR A 1 80 ? 91.534 5.077 33.100 1.00 15.24 77 THR A CA 1
ATOM 645 C C . THR A 1 80 ? 90.405 6.044 33.421 1.00 15.72 77 THR A C 1
ATOM 646 O O . THR A 1 80 ? 89.822 6.641 32.482 1.00 16.58 77 THR A O 1
ATOM 650 N N . ALA A 1 81 ?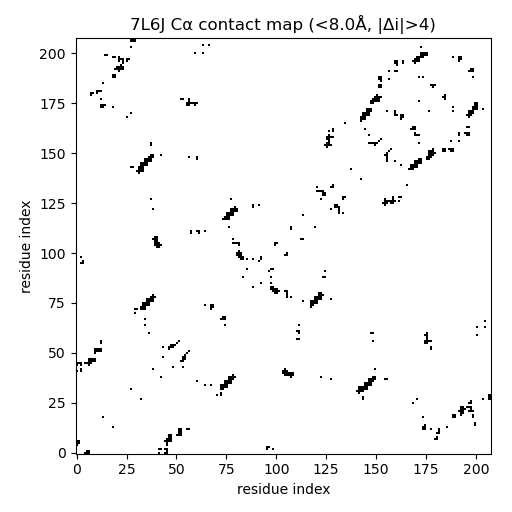 90.058 6.121 34.694 1.00 15.10 78 ALA A N 1
ATOM 651 C CA . ALA A 1 81 ? 89.022 7.083 35.099 1.00 15.52 78 ALA A CA 1
ATOM 652 C C . ALA A 1 81 ? 89.374 7.588 36.490 1.00 15.56 78 ALA A C 1
ATOM 653 O O . ALA A 1 81 ? 89.650 6.761 37.381 1.00 15.52 78 ALA A O 1
ATOM 655 N N . GLN A 1 82 ? 89.365 8.898 36.655 1.00 16.90 79 GLN A N 1
ATOM 656 C CA . GLN A 1 82 ? 89.596 9.437 38.012 1.00 17.63 79 GLN A CA 1
ATOM 657 C C . GLN A 1 82 ? 88.291 9.296 38.796 1.00 18.99 79 GLN A C 1
ATOM 658 O O . GLN A 1 82 ? 87.212 9.168 38.159 1.00 18.11 79 GLN A O 1
ATOM 664 N N A HIS A 1 83 ? 88.400 9.233 40.127 0.50 18.75 80 HIS A N 1
ATOM 665 N N B HIS A 1 83 ? 88.389 9.268 40.124 0.50 18.35 80 HIS A N 1
ATOM 666 C CA A HIS A 1 83 ? 87.221 9.288 41.028 0.50 19.85 80 HIS A CA 1
ATOM 667 C CA B HIS A 1 83 ? 87.177 9.298 40.976 0.50 19.16 80 HIS A CA 1
ATOM 668 C C A HIS A 1 83 ? 87.044 10.748 41.465 0.50 19.53 80 HIS A C 1
ATOM 669 C C B HIS A 1 83 ? 87.042 10.727 41.510 0.50 19.15 80 HIS A C 1
ATOM 670 O O A HIS A 1 83 ? 88.064 11.483 41.522 0.50 19.32 80 HIS A O 1
ATOM 671 O O B HIS A 1 83 ? 88.085 11.408 41.681 0.50 19.03 80 HIS A O 1
ATOM 684 N N . GLY A 1 84 ? 85.810 11.164 41.744 1.00 19.14 81 GLY A N 1
ATOM 685 C CA . GLY A 1 84 ? 85.561 12.537 42.220 1.00 19.16 81 GLY A CA 1
ATOM 686 C C . GLY A 1 84 ? 85.875 12.729 43.697 1.00 18.53 81 GLY A C 1
ATOM 687 O O . GLY A 1 84 ? 86.064 11.735 44.422 1.00 17.46 81 GLY A O 1
ATOM 688 N N . ASP A 1 85 ? 85.879 13.994 44.118 1.00 18.30 82 ASP A N 1
ATOM 689 C CA . ASP A 1 85 ? 86.122 14.431 45.516 1.00 19.96 82 ASP A CA 1
ATOM 690 C C . ASP A 1 85 ? 87.423 13.821 46.045 1.00 18.88 82 ASP A C 1
ATOM 691 O O . ASP A 1 85 ? 87.428 13.261 47.169 1.00 17.67 82 ASP A O 1
ATOM 696 N N . GLN A 1 86 ? 88.502 13.977 45.285 1.00 17.56 83 GLN A N 1
ATOM 697 C CA . GLN A 1 86 ? 89.823 13.493 45.747 1.00 17.27 83 GLN A CA 1
ATOM 698 C C . GLN A 1 86 ? 90.295 14.323 46.947 1.00 17.48 83 GLN A C 1
ATOM 699 O O . GLN A 1 86 ? 90.084 15.553 46.965 1.00 17.54 83 GLN A O 1
ATOM 705 N N . ASP A 1 87 ? 90.874 13.648 47.936 1.00 17.13 84 ASP A N 1
ATOM 706 C CA . ASP A 1 87 ? 91.534 14.348 49.064 1.00 17.16 84 ASP A CA 1
ATOM 707 C C . ASP A 1 87 ? 92.771 15.045 48.486 1.00 16.85 84 ASP A C 1
ATOM 708 O O . ASP A 1 87 ? 93.523 14.372 47.746 1.00 15.83 84 ASP A O 1
ATOM 713 N N . ARG A 1 88 ? 92.993 16.324 48.823 1.00 17.06 85 ARG A N 1
ATOM 714 C CA . ARG A 1 88 ? 94.171 17.070 48.291 1.00 18.08 85 ARG A CA 1
ATOM 715 C C . ARG A 1 88 ? 95.476 16.323 48.611 1.00 16.73 85 ARG A C 1
ATOM 716 O O . ARG A 1 88 ? 96.420 16.410 47.810 1.00 16.54 85 ARG A O 1
ATOM 724 N N . ARG A 1 89 ? 95.541 15.634 49.748 1.00 16.41 86 ARG A N 1
ATOM 725 C CA . ARG A 1 89 ? 96.780 14.900 50.129 1.00 16.08 86 ARG A CA 1
ATOM 726 C C . ARG A 1 89 ? 97.054 13.755 49.141 1.00 15.53 86 ARG A C 1
ATOM 727 O O . ARG A 1 89 ? 98.246 13.485 48.867 1.00 15.12 86 ARG A O 1
ATOM 735 N N . ASP A 1 90 ? 96.003 13.128 48.604 1.00 14.39 87 ASP A N 1
ATOM 736 C CA . ASP A 1 90 ? 96.160 12.030 47.616 1.00 14.51 87 ASP A CA 1
ATOM 737 C C . ASP A 1 90 ? 96.328 12.599 46.199 1.00 14.30 87 ASP A C 1
ATOM 738 O O . ASP A 1 90 ? 97.030 11.964 45.382 1.00 14.20 87 ASP A O 1
ATOM 743 N N . ARG A 1 91 ? 95.662 13.717 45.901 1.00 13.85 88 ARG A N 1
ATOM 744 C CA . ARG A 1 91 ? 95.698 14.319 44.537 1.00 14.15 88 ARG A CA 1
ATOM 745 C C . ARG A 1 91 ? 97.096 14.864 44.238 1.00 13.87 88 ARG A C 1
ATOM 746 O O . ARG A 1 91 ? 97.519 14.813 43.076 1.00 14.02 88 ARG A O 1
ATOM 754 N N . GLY A 1 92 ? 97.791 15.363 45.257 1.00 15.04 89 GLY A N 1
ATOM 755 C CA . GLY A 1 92 ? 99.178 15.820 45.069 1.00 14.68 89 GLY A CA 1
ATOM 756 C C . GLY A 1 92 ? 99.312 17.136 44.317 1.00 15.20 89 GLY A C 1
ATOM 757 O O . GLY A 1 92 ? 98.343 17.915 44.265 1.00 14.11 89 GLY A O 1
ATOM 758 N N . LEU A 1 93 ? 100.473 17.318 43.684 1.00 15.10 90 LEU A N 1
ATOM 759 C CA . LEU A 1 93 ? 100.883 18.614 43.075 1.00 15.79 90 LEU A CA 1
ATOM 760 C C . LEU A 1 93 ? 100.020 18.994 41.871 1.00 14.95 90 LEU A C 1
ATOM 761 O O . LEU A 1 93 ? 99.942 20.207 41.584 1.00 16.02 90 LEU A O 1
ATOM 766 N N . GLN A 1 94 ? 99.342 18.037 41.245 1.00 14.08 91 GLN A N 1
ATOM 767 C CA . GLN A 1 94 ? 98.534 18.401 40.056 1.00 14.51 91 GLN A CA 1
ATOM 768 C C . GLN A 1 94 ? 97.419 19.360 40.484 1.00 15.62 91 GLN A C 1
ATOM 769 O O . GLN A 1 94 ? 96.937 20.116 39.617 1.00 15.91 91 GLN A O 1
ATOM 775 N N . ALA A 1 95 ? 97.061 19.349 41.772 1.00 15.23 92 ALA A N 1
ATOM 776 C CA . ALA A 1 95 ? 95.996 20.251 42.284 1.00 15.61 92 ALA A CA 1
ATOM 777 C C . ALA A 1 95 ? 96.482 21.703 42.247 1.00 16.01 92 ALA A C 1
ATOM 778 O O . ALA A 1 95 ? 95.631 22.613 42.214 1.00 15.86 92 ALA A O 1
ATOM 780 N N . ASP A 1 96 ? 97.802 21.912 42.261 1.00 16.47 93 ASP A N 1
ATOM 781 C CA . ASP A 1 96 ? 98.373 23.283 42.195 1.00 17.58 93 ASP A CA 1
ATOM 782 C C . ASP A 1 96 ? 98.269 23.821 40.763 1.00 18.19 93 ASP A C 1
ATOM 783 O O . ASP A 1 96 ? 98.406 25.042 40.593 1.00 18.94 93 ASP A O 1
ATOM 788 N N . LEU A 1 97 ? 98.037 22.950 39.780 1.00 16.77 94 LEU A N 1
ATOM 789 C CA . LEU A 1 97 ? 97.907 23.388 38.364 1.00 17.00 94 LEU A CA 1
ATOM 790 C C . LEU A 1 97 ? 96.447 23.348 37.918 1.00 17.16 94 LEU A C 1
ATOM 791 O O . LEU A 1 97 ? 96.026 24.276 37.199 1.00 17.74 94 LEU A O 1
ATOM 796 N N . TRP A 1 98 ? 95.711 22.316 38.332 1.00 16.03 95 TRP A N 1
ATOM 797 C CA . TRP A 1 98 ? 94.392 22.030 37.719 1.00 16.67 95 TRP A CA 1
ATOM 798 C C . TRP A 1 98 ? 93.251 22.057 38.738 1.00 17.20 95 TRP A C 1
ATOM 799 O O . TRP A 1 98 ? 92.164 21.562 38.401 1.00 19.99 95 TRP A O 1
ATOM 810 N N . GLY A 1 99 ? 93.496 22.579 39.932 1.00 17.37 96 GLY A N 1
ATOM 811 C CA . GLY A 1 99 ? 92.425 22.702 40.934 1.00 16.97 96 GLY A CA 1
ATOM 812 C C . GLY A 1 99 ? 92.175 21.395 41.672 1.00 16.34 96 GLY A C 1
ATOM 813 O O . GLY A 1 99 ? 92.888 20.409 41.480 1.00 14.63 96 GLY A O 1
ATOM 814 N N . PRO A 1 100 ? 91.120 21.361 42.510 1.00 16.45 97 PRO A N 1
ATOM 815 C CA . PRO A 1 100 ? 90.815 20.197 43.343 1.00 16.43 97 PRO A CA 1
ATOM 816 C C . PRO A 1 100 ? 90.281 18.975 42.581 1.00 16.61 97 PRO A C 1
ATOM 817 O O . PRO A 1 100 ? 90.152 17.921 43.190 1.00 16.50 97 PRO A O 1
ATOM 821 N N . GLY A 1 101 ? 89.951 19.148 41.301 1.00 16.66 98 GLY A N 1
ATOM 822 C CA . GLY A 1 101 ? 89.511 18.011 40.477 1.00 16.60 98 GLY A CA 1
ATOM 823 C C . GLY A 1 101 ? 87.998 17.843 40.432 1.00 16.90 98 GLY A C 1
ATOM 824 O O . GLY A 1 101 ? 87.251 18.582 41.060 1.00 17.76 98 GLY A O 1
ATOM 833 N N . ARG A 1 103 ? 84.108 16.266 40.701 1.00 19.14 100 ARG A N 1
ATOM 834 C CA . ARG A 1 103 ? 83.235 15.919 41.806 1.00 20.73 100 ARG A CA 1
ATOM 835 C C . ARG A 1 103 ? 82.690 14.500 41.608 1.00 21.11 100 ARG A C 1
ATOM 836 O O . ARG A 1 103 ? 82.790 13.978 40.475 1.00 19.73 100 ARG A O 1
ATOM 844 N N . ARG A 1 104 ? 82.161 13.893 42.671 1.00 22.78 101 ARG A N 1
ATOM 845 C CA . ARG A 1 104 ? 81.475 12.576 42.538 1.00 25.60 101 ARG A CA 1
ATOM 846 C C . ARG A 1 104 ? 80.082 12.859 41.973 1.00 25.86 101 ARG A C 1
ATOM 847 O O . ARG A 1 104 ? 79.110 12.862 42.752 1.00 29.38 101 ARG A O 1
ATOM 855 N N A SER A 1 105 ? 80.007 13.092 40.659 0.60 24.42 102 SER A N 1
ATOM 856 N N B SER A 1 105 ? 79.993 13.099 40.665 0.40 24.75 102 SER A N 1
ATOM 857 C CA A SER A 1 105 ? 78.767 13.521 39.962 0.60 24.80 102 SER A CA 1
ATOM 858 C CA B SER A 1 105 ? 78.692 13.438 40.036 0.40 25.12 102 SER A CA 1
ATOM 859 C C A SER A 1 105 ? 78.611 12.789 38.627 0.60 23.81 102 SER A C 1
ATOM 860 C C B SER A 1 105 ? 78.595 12.789 38.656 0.40 24.08 102 SER A C 1
ATOM 861 O O A SER A 1 105 ? 79.643 12.553 37.957 0.60 21.18 102 SER A O 1
ATOM 862 O O B SER A 1 105 ? 79.645 12.604 38.001 0.40 21.96 102 SER A O 1
ATOM 867 N N . ALA A 1 106 ? 77.365 12.480 38.244 1.00 24.27 103 ALA A N 1
ATOM 868 C CA . ALA A 1 106 ? 77.088 11.840 36.939 1.00 24.67 103 ALA A CA 1
ATOM 869 C C . ALA A 1 106 ? 77.489 12.798 35.809 1.00 24.46 103 ALA A C 1
ATOM 870 O O . ALA A 1 106 ? 77.649 12.340 34.674 1.00 24.16 103 ALA A O 1
ATOM 872 N N . ASP A 1 107 ? 77.628 14.092 36.108 1.00 24.26 104 ASP A N 1
ATOM 873 C CA . ASP A 1 107 ? 78.035 15.057 35.054 1.00 25.96 104 ASP A CA 1
ATOM 874 C C . ASP A 1 107 ? 79.560 15.039 34.885 1.00 22.29 104 ASP A C 1
ATOM 875 O O . ASP A 1 107 ? 80.037 15.625 33.910 1.00 21.81 104 ASP A O 1
ATOM 880 N N . HIS A 1 108 ? 80.287 14.362 35.778 1.00 20.11 105 HIS A N 1
ATOM 881 C CA . HIS A 1 108 ? 81.771 14.416 35.755 1.00 19.23 105 HIS A CA 1
ATOM 882 C C . HIS A 1 108 ? 82.411 13.041 35.544 1.00 18.58 105 HIS A C 1
ATOM 883 O O . HIS A 1 108 ? 83.179 12.894 34.586 1.00 18.77 105 HIS A O 1
ATOM 890 N N . GLU A 1 109 ? 82.124 12.093 36.433 1.00 18.66 106 GLU A N 1
ATOM 891 C CA . GLU A 1 109 ? 82.859 10.806 36.532 1.00 18.85 106 GLU A CA 1
ATOM 892 C C . GLU A 1 109 ? 82.636 9.845 35.372 1.00 18.16 106 GLU A C 1
ATOM 893 O O . GLU A 1 109 ? 83.590 9.184 34.979 1.00 17.82 106 GLU A O 1
ATOM 899 N N . PRO A 1 110 ? 81.408 9.640 34.845 1.00 18.43 107 PRO A N 1
ATOM 900 C CA . PRO A 1 110 ? 81.206 8.585 33.854 1.00 18.04 107 PRO A CA 1
ATOM 901 C C . PRO A 1 110 ? 82.025 8.712 32.569 1.00 17.44 107 PRO A C 1
ATOM 902 O O . PRO A 1 110 ? 82.218 9.815 32.072 1.00 16.72 107 PRO A O 1
ATOM 906 N N . ILE A 1 111 ? 82.528 7.566 32.108 1.00 16.96 108 ILE A N 1
ATOM 907 C CA . ILE A 1 111 ? 83.124 7.487 30.750 1.00 17.03 108 ILE A CA 1
ATOM 908 C C . ILE A 1 111 ? 81.948 7.725 29.788 1.00 17.35 108 ILE A C 1
ATOM 909 O O . ILE A 1 111 ? 80.844 7.199 30.060 1.00 17.31 108 ILE A O 1
ATOM 914 N N . ILE A 1 112 ? 82.150 8.510 28.734 1.00 17.33 109 ILE A N 1
ATOM 915 C CA . ILE A 1 112 ? 81.008 8.901 27.859 1.00 18.28 109 ILE A CA 1
ATOM 916 C C . ILE A 1 112 ? 80.347 7.656 27.250 1.00 18.79 109 ILE A C 1
ATOM 917 O O . ILE A 1 112 ? 81.055 6.676 26.936 1.00 17.94 109 ILE A O 1
ATOM 922 N N . ASP A 1 113 ? 79.022 7.729 27.091 1.00 20.29 110 ASP A N 1
ATOM 923 C CA . ASP A 1 113 ? 78.165 6.630 26.568 1.00 20.29 110 ASP A CA 1
ATOM 924 C C . ASP A 1 113 ? 78.744 6.021 25.285 1.00 19.78 110 ASP A C 1
ATOM 925 O O . ASP A 1 113 ? 78.729 4.781 25.175 1.00 19.18 110 ASP A O 1
ATOM 930 N N . ALA A 1 114 ? 79.213 6.854 24.350 1.00 18.93 111 ALA A N 1
ATOM 931 C CA . ALA A 1 114 ? 79.705 6.357 23.043 1.00 19.30 111 ALA A CA 1
ATOM 932 C C . ALA A 1 114 ? 80.920 5.435 23.209 1.00 17.99 111 ALA A C 1
ATOM 933 O O . ALA A 1 114 ? 81.175 4.648 22.266 1.00 17.74 111 ALA A O 1
ATOM 935 N N . LEU A 1 115 ? 81.609 5.493 24.356 1.00 16.75 112 LEU A N 1
ATOM 936 C CA . LEU A 1 115 ? 82.840 4.678 24.592 1.00 16.97 112 LEU A CA 1
ATOM 937 C C . LEU A 1 115 ? 82.694 3.819 25.853 1.00 16.97 112 LEU A C 1
ATOM 938 O O . LEU A 1 115 ? 83.724 3.319 26.352 1.00 17.19 112 LEU A O 1
ATOM 943 N N . ALA A 1 116 ? 81.464 3.628 26.320 1.00 18.07 113 ALA A N 1
ATOM 944 C CA . ALA A 1 116 ? 81.214 2.937 27.603 1.00 19.26 113 ALA A CA 1
ATOM 945 C C . ALA A 1 116 ? 81.935 1.594 27.660 1.00 19.06 113 ALA A C 1
ATOM 946 O O . ALA A 1 116 ? 81.855 0.791 26.730 1.00 17.99 113 ALA A O 1
ATOM 948 N N . PRO A 1 117 ? 82.607 1.278 28.785 1.00 18.64 114 PRO A N 1
ATOM 949 C CA . PRO A 1 117 ? 83.230 -0.027 28.952 1.00 19.10 114 PRO A CA 1
ATOM 950 C C . PRO A 1 117 ? 82.213 -1.173 28.885 1.00 20.57 114 PRO A C 1
ATOM 951 O O . PRO A 1 117 ? 81.031 -0.969 29.202 1.00 20.38 114 PRO A O 1
ATOM 955 N N . GLN A 1 118 ? 82.694 -2.338 28.455 1.00 20.95 115 GLN A N 1
ATOM 956 C CA . GLN A 1 118 ? 81.892 -3.587 28.441 1.00 23.97 115 GLN A CA 1
ATOM 957 C C . GLN A 1 118 ? 82.409 -4.510 29.540 1.00 26.25 115 GLN A C 1
ATOM 958 O O . GLN A 1 118 ? 83.497 -4.305 30.072 1.00 25.78 115 GLN A O 1
ATOM 964 N N . PRO A 1 119 ? 81.643 -5.549 29.940 1.00 29.31 116 PRO A N 1
ATOM 965 C CA . PRO A 1 119 ? 82.132 -6.504 30.932 1.00 30.00 116 PRO A CA 1
ATOM 966 C C . PRO A 1 119 ? 83.471 -7.124 30.510 1.00 29.34 116 PRO A C 1
ATOM 967 O O . PRO A 1 119 ? 83.681 -7.366 29.321 1.00 29.37 116 PRO A O 1
ATOM 971 N N . GLY A 1 120 ? 84.367 -7.327 31.478 1.00 30.42 117 GLY A N 1
ATOM 972 C CA . GLY A 1 120 ? 85.679 -7.938 31.188 1.00 29.87 117 GLY A CA 1
ATOM 973 C C . GLY A 1 120 ? 86.720 -6.897 30.828 1.00 29.14 117 GLY A C 1
ATOM 974 O O . GLY A 1 120 ? 87.905 -7.276 30.640 1.00 31.20 117 GLY A O 1
ATOM 975 N N . GLU A 1 121 ? 86.301 -5.635 30.705 1.00 24.44 118 GLU A N 1
ATOM 976 C CA . GLU A 1 121 ? 87.268 -4.561 30.380 1.00 21.67 118 GLU A CA 1
ATOM 977 C C . GLU A 1 121 ? 87.711 -3.931 31.697 1.00 22.62 118 GLU A C 1
ATOM 978 O O . GLU A 1 121 ? 86.878 -3.776 32.606 1.00 23.57 118 GLU A O 1
ATOM 984 N N . HIS A 1 122 ? 88.985 -3.601 31.781 1.00 20.63 119 HIS A N 1
ATOM 985 C CA . HIS A 1 122 ? 89.543 -3.061 33.041 1.00 21.19 119 HIS A CA 1
ATOM 986 C C . HIS A 1 122 ? 89.303 -1.558 33.117 1.00 20.25 119 HIS A C 1
ATOM 987 O O . HIS A 1 122 ? 89.662 -0.851 32.168 1.00 21.89 119 HIS A O 1
ATOM 994 N N . VAL A 1 123 ? 88.682 -1.097 34.189 1.00 18.09 120 VAL A N 1
ATOM 995 C CA . VAL A 1 123 ? 88.610 0.369 34.403 1.00 18.09 120 VAL A CA 1
ATOM 996 C C . VAL A 1 123 ? 89.522 0.659 35.593 1.00 18.18 120 VAL A C 1
ATOM 997 O O . VAL A 1 123 ? 89.159 0.294 36.726 1.00 18.31 120 VAL A O 1
ATOM 1001 N N . LEU A 1 124 ? 90.664 1.281 35.328 1.00 16.64 121 LEU A N 1
ATOM 1002 C CA . LEU A 1 124 ? 91.667 1.555 36.382 1.00 16.97 121 LEU A CA 1
ATOM 1003 C C . LEU A 1 124 ? 91.405 2.923 37.011 1.00 17.09 121 LEU A C 1
ATOM 1004 O O . LEU A 1 124 ? 91.035 3.864 36.281 1.00 15.43 121 LEU A O 1
ATOM 1009 N N . VAL A 1 125 ? 91.591 3.017 38.327 1.00 17.16 122 VAL A N 1
ATOM 1010 C CA . VAL A 1 125 ? 91.481 4.344 38.989 1.00 17.96 122 VAL A CA 1
ATOM 1011 C C . VAL A 1 125 ? 92.717 5.156 38.589 1.00 17.70 122 VAL A C 1
ATOM 1012 O O . VAL A 1 125 ? 93.866 4.669 38.783 1.00 18.47 122 VAL A O 1
ATOM 1016 N N . LYS A 1 126 ? 92.487 6.330 38.014 1.00 16.53 123 LYS A N 1
ATOM 1017 C CA . LYS A 1 126 ? 93.581 7.212 37.541 1.00 15.93 123 LYS A CA 1
ATOM 1018 C C . LYS A 1 126 ? 93.992 8.144 38.689 1.00 15.62 123 LYS A C 1
ATOM 1019 O O . LYS A 1 126 ? 93.114 8.886 39.188 1.00 15.04 123 LYS A O 1
ATOM 1025 N N . HIS A 1 127 ? 95.270 8.112 39.067 1.00 14.07 124 HIS A N 1
ATOM 1026 C CA . HIS A 1 127 ? 95.766 8.942 40.198 1.00 14.20 124 HIS A CA 1
ATOM 1027 C C . HIS A 1 127 ? 96.720 10.033 39.717 1.00 14.07 124 HIS A C 1
ATOM 1028 O O . HIS A 1 127 ? 96.791 11.079 40.390 1.00 14.82 124 HIS A O 1
ATOM 1035 N N . ARG A 1 128 ? 97.478 9.753 38.656 1.00 13.78 125 ARG A N 1
ATOM 1036 C CA . ARG A 1 128 ? 98.531 10.689 38.180 1.00 14.10 125 ARG A CA 1
ATOM 1037 C C . ARG A 1 128 ? 98.493 10.755 36.659 1.00 14.75 125 ARG A C 1
ATOM 1038 O O . ARG A 1 128 ? 97.745 9.957 36.056 1.00 15.68 125 ARG A O 1
ATOM 1046 N N . TYR A 1 129 ? 99.258 11.682 36.074 1.00 13.65 126 TYR A N 1
ATOM 1047 C CA . TYR A 1 129 ? 99.304 11.813 34.598 1.00 13.73 126 TYR A CA 1
ATOM 1048 C C . TYR A 1 129 ? 99.525 10.438 33.943 1.00 13.71 126 TYR A C 1
ATOM 1049 O O . TYR A 1 129 ? 98.811 10.107 32.984 1.00 13.56 126 TYR A O 1
ATOM 1058 N N . SER A 1 130 ? 100.527 9.685 34.406 1.00 13.99 127 SER A N 1
ATOM 1059 C CA . SER A 1 130 ? 100.795 8.339 33.836 1.00 13.89 127 SER A CA 1
ATOM 1060 C C . SER A 1 130 ? 99.800 7.305 34.371 1.00 14.00 127 SER A C 1
ATOM 1061 O O . SER A 1 130 ? 99.686 7.176 35.589 1.00 14.53 127 SER A O 1
ATOM 1064 N N . ALA A 1 131 ? 99.172 6.556 33.465 1.00 13.65 128 ALA A N 1
ATOM 1065 C CA . ALA A 1 131 ? 98.225 5.482 33.828 1.00 13.22 128 ALA A CA 1
ATOM 1066 C C . ALA A 1 131 ? 98.930 4.416 34.673 1.00 13.54 128 ALA A C 1
ATOM 1067 O O . ALA A 1 131 ? 98.224 3.649 35.342 1.00 14.01 128 ALA A O 1
ATOM 1069 N N . PHE A 1 132 ? 100.267 4.377 34.656 1.00 13.34 129 PHE A N 1
ATOM 1070 C CA . PHE A 1 132 ? 100.999 3.315 35.395 1.00 13.41 129 PHE A CA 1
ATOM 1071 C C . PHE A 1 132 ? 101.210 3.702 36.860 1.00 13.80 129 PHE A C 1
ATOM 1072 O O . PHE A 1 132 ? 101.416 2.786 37.689 1.00 14.41 129 PHE A O 1
ATOM 1080 N N . GLN A 1 133 ? 101.189 4.998 37.161 1.00 14.06 130 GLN A N 1
ATOM 1081 C CA . GLN A 1 133 ? 101.525 5.464 38.536 1.00 14.67 130 GLN A CA 1
ATOM 1082 C C . GLN A 1 133 ? 100.391 5.097 39.498 1.00 14.24 130 GLN A C 1
ATOM 1083 O O . GLN A 1 133 ? 99.237 5.404 39.189 1.00 14.23 130 GLN A O 1
ATOM 1089 N N . ARG A 1 134 ? 100.733 4.439 40.607 1.00 14.30 131 ARG A N 1
ATOM 1090 C CA . ARG A 1 134 ? 99.742 4.067 41.651 1.00 14.76 131 ARG A CA 1
ATOM 1091 C C . ARG A 1 134 ? 98.670 3.152 41.050 1.00 14.73 131 ARG A C 1
ATOM 1092 O O . ARG A 1 134 ? 97.513 3.220 41.511 1.00 14.91 131 ARG A O 1
ATOM 1100 N N . SER A 1 135 ? 99.043 2.341 40.050 1.00 14.52 132 SER A N 1
ATOM 1101 C CA . SER A 1 135 ? 98.093 1.366 39.458 1.00 14.36 132 SER A CA 1
ATOM 1102 C C . SER A 1 135 ? 98.805 0.036 39.204 1.00 14.56 132 SER A C 1
ATOM 1103 O O . SER A 1 135 ? 100.047 -0.022 39.321 1.00 13.85 132 SER A O 1
ATOM 1106 N N . ASN A 1 136 ? 98.038 -0.968 38.793 1.00 14.07 133 ASN A N 1
ATOM 1107 C CA . ASN A 1 136 ? 98.590 -2.298 38.435 1.00 14.43 133 ASN A CA 1
ATOM 1108 C C . ASN A 1 136 ? 98.561 -2.488 36.910 1.00 14.48 133 ASN A C 1
ATOM 1109 O O . ASN A 1 136 ? 98.639 -3.648 36.464 1.00 15.40 133 ASN A O 1
ATOM 1114 N N . LEU A 1 137 ? 98.498 -1.399 36.137 1.00 14.29 134 LEU A N 1
ATOM 1115 C CA . LEU A 1 137 ? 98.482 -1.538 34.653 1.00 14.01 134 LEU A CA 1
ATOM 1116 C C . LEU A 1 137 ? 99.611 -2.456 34.170 1.00 14.45 134 LEU A C 1
ATOM 1117 O O . LEU A 1 137 ? 99.331 -3.324 33.330 1.00 13.96 134 LEU A O 1
ATOM 1122 N N . GLU A 1 138 ? 100.846 -2.226 34.621 1.00 14.50 135 GLU A N 1
ATOM 1123 C CA . GLU A 1 138 ? 102.002 -3.012 34.102 1.00 15.30 135 GLU A CA 1
ATOM 1124 C C . GLU A 1 138 ? 101.820 -4.516 34.357 1.00 15.53 135 GLU A C 1
ATOM 1125 O O . GLU A 1 138 ? 102.046 -5.298 33.405 1.00 15.84 135 GLU A O 1
ATOM 1131 N N . THR A 1 139 ? 101.440 -4.917 35.574 1.00 15.39 136 THR A N 1
ATOM 1132 C CA . THR A 1 139 ? 101.271 -6.368 35.882 1.00 15.93 136 THR A CA 1
ATOM 1133 C C . THR A 1 139 ? 100.035 -6.933 35.172 1.00 15.44 136 THR A C 1
ATOM 1134 O O . THR A 1 139 ? 100.112 -8.086 34.727 1.00 16.54 136 THR A O 1
ATOM 1138 N N . LEU A 1 140 ? 98.946 -6.170 35.077 1.00 14.87 137 LEU A N 1
ATOM 1139 C CA . LEU A 1 140 ? 97.751 -6.643 34.323 1.00 15.21 137 LEU A CA 1
ATOM 1140 C C . LEU A 1 140 ? 98.130 -6.952 32.872 1.00 15.00 137 LEU A C 1
ATOM 1141 O O . LEU A 1 140 ? 97.668 -7.939 32.310 1.00 15.72 137 LEU A O 1
ATOM 1154 N N A ARG A 1 142 ? 101.332 -7.541 31.601 0.60 16.43 139 ARG A N 1
ATOM 1155 N N B ARG A 1 142 ? 101.318 -7.575 31.604 0.40 15.97 139 ARG A N 1
ATOM 1156 C CA A ARG A 1 142 ? 102.361 -8.574 31.556 0.60 17.85 139 ARG A CA 1
ATOM 1157 C CA B ARG A 1 142 ? 102.348 -8.590 31.444 0.40 16.79 139 ARG A CA 1
ATOM 1158 C C A ARG A 1 142 ? 101.752 -9.983 31.617 0.60 17.08 139 ARG A C 1
ATOM 1159 C C B ARG A 1 142 ? 101.782 -10.009 31.632 0.40 16.52 139 ARG A C 1
ATOM 1160 O O A ARG A 1 142 ? 102.123 -10.832 30.784 0.60 17.10 139 ARG A O 1
ATOM 1161 O O B ARG A 1 142 ? 102.215 -10.906 30.884 0.40 16.62 139 ARG A O 1
ATOM 1176 N N . VAL A 1 143 ? 100.864 -10.226 32.580 1.00 16.28 140 VAL A N 1
ATOM 1177 C CA . VAL A 1 143 ? 100.317 -11.604 32.767 1.00 16.08 140 VAL A CA 1
ATOM 1178 C C . VAL A 1 143 ? 99.402 -11.968 31.593 1.00 16.69 140 VAL A C 1
ATOM 1179 O O . VAL A 1 143 ? 99.099 -13.162 31.458 1.00 17.40 140 VAL A O 1
ATOM 1183 N N . ARG A 1 144 ? 99.017 -10.986 30.773 1.00 16.58 141 ARG A N 1
ATOM 1184 C CA . ARG A 1 144 ? 98.176 -11.232 29.568 1.00 16.80 141 ARG A CA 1
ATOM 1185 C C . ARG A 1 144 ? 99.083 -11.298 28.332 1.00 17.22 141 ARG A C 1
ATOM 1186 O O . ARG A 1 144 ? 98.553 -11.350 27.201 1.00 16.57 141 ARG A O 1
ATOM 1194 N N . GLY A 1 145 ? 100.402 -11.261 28.552 1.00 17.53 142 GLY A N 1
ATOM 1195 C CA . GLY A 1 145 ? 101.378 -11.342 27.448 1.00 17.21 142 GLY A CA 1
ATOM 1196 C C . GLY A 1 145 ? 101.349 -10.110 26.561 1.00 17.03 142 GLY A C 1
ATOM 1197 O O . GLY A 1 145 ? 101.726 -10.233 25.371 1.00 15.62 142 GLY A O 1
ATOM 1198 N N . ARG A 1 146 ? 100.950 -8.960 27.112 1.00 15.19 143 ARG A N 1
ATOM 1199 C CA . ARG A 1 146 ? 100.877 -7.722 26.295 1.00 14.42 143 ARG A CA 1
ATOM 1200 C C . ARG A 1 146 ? 102.075 -6.835 26.627 1.00 15.08 143 ARG A C 1
ATOM 1201 O O . ARG A 1 146 ? 102.214 -6.434 27.798 1.00 15.75 143 ARG A O 1
ATOM 1209 N N . ASP A 1 147 ? 102.909 -6.561 25.626 1.00 14.27 144 ASP A N 1
ATOM 1210 C CA . ASP A 1 147 ? 104.124 -5.729 25.816 1.00 14.91 144 ASP A CA 1
ATOM 1211 C C . ASP A 1 147 ? 104.088 -4.571 24.815 1.00 14.21 144 ASP A C 1
ATOM 1212 O O . ASP A 1 147 ? 105.158 -3.989 24.509 1.00 13.87 144 ASP A O 1
ATOM 1217 N N . GLN A 1 148 ? 102.885 -4.247 24.343 1.00 13.50 145 GLN A N 1
ATOM 1218 C CA . GLN A 1 148 ? 102.665 -3.083 23.454 1.00 13.46 145 GLN A CA 1
ATOM 1219 C C . GLN A 1 148 ? 101.418 -2.370 23.965 1.00 13.41 145 GLN A C 1
ATOM 1220 O O . GLN A 1 148 ? 100.442 -3.078 24.343 1.00 13.24 145 GLN A O 1
ATOM 1226 N N . LEU A 1 149 ? 101.452 -1.041 23.961 1.00 12.70 146 LEU A N 1
ATOM 1227 C CA . LEU A 1 149 ? 100.301 -0.251 24.447 1.00 13.52 146 LEU A CA 1
ATOM 1228 C C . LEU A 1 149 ? 99.863 0.735 23.369 1.00 13.21 146 LEU A C 1
ATOM 1229 O O . LEU A 1 149 ? 100.724 1.456 22.831 1.00 13.87 146 LEU A O 1
ATOM 1234 N N . LEU A 1 150 ? 98.567 0.744 23.075 1.00 13.32 147 LEU A N 1
ATOM 1235 C CA . LEU A 1 150 ? 98.011 1.722 22.114 1.00 13.15 147 LEU A CA 1
ATOM 1236 C C . LEU A 1 150 ? 97.235 2.751 22.932 1.00 13.35 147 LEU A C 1
ATOM 1237 O O . LEU A 1 150 ? 96.201 2.384 23.503 1.00 13.47 147 LEU A O 1
ATOM 1242 N N . VAL A 1 151 ? 97.726 3.988 22.947 1.00 13.61 148 VAL A N 1
ATOM 1243 C CA . VAL A 1 151 ? 97.135 5.080 23.768 1.00 13.64 148 VAL A CA 1
ATOM 1244 C C . VAL A 1 151 ? 96.150 5.915 22.944 1.00 13.52 148 VAL A C 1
ATOM 1245 O O . VAL A 1 151 ? 96.470 6.333 21.812 1.00 13.69 148 VAL A O 1
ATOM 1249 N N . THR A 1 152 ? 94.970 6.132 23.524 1.00 13.72 149 THR A N 1
ATOM 1250 C CA . THR A 1 152 ? 93.925 7.014 22.966 1.00 13.82 149 THR A CA 1
ATOM 1251 C C . THR A 1 152 ? 93.401 7.875 24.116 1.00 14.03 149 THR A C 1
ATOM 1252 O O . THR A 1 152 ? 93.688 7.509 25.275 1.00 13.35 149 THR A O 1
ATOM 1256 N N . GLY A 1 153 ? 92.703 8.972 23.809 1.00 14.25 150 GLY A N 1
ATOM 1257 C CA . GLY A 1 153 ? 92.051 9.762 24.866 1.00 14.86 150 GLY A CA 1
ATOM 1258 C C . GLY A 1 153 ? 92.575 11.183 25.000 1.00 15.30 150 GLY A C 1
ATOM 1259 O O . GLY A 1 153 ? 93.062 11.748 24.007 1.00 15.65 150 GLY A O 1
ATOM 1260 N N . VAL A 1 154 ? 92.440 11.752 26.202 1.00 15.53 151 VAL A N 1
ATOM 1261 C CA . VAL A 1 154 ? 92.829 13.171 26.458 1.00 15.64 151 VAL A CA 1
ATOM 1262 C C . VAL A 1 154 ? 93.636 13.259 27.751 1.00 15.90 151 VAL A C 1
ATOM 1263 O O . VAL A 1 154 ? 93.478 12.395 28.614 1.00 14.88 151 VAL A O 1
ATOM 1267 N N . TYR A 1 155 ? 94.513 14.272 27.893 1.00 15.42 152 TYR A N 1
ATOM 1268 C CA . TYR A 1 155 ? 94.893 15.252 26.885 1.00 15.59 152 TYR A CA 1
ATOM 1269 C C . TYR A 1 155 ? 96.246 14.796 26.324 1.00 15.51 152 TYR A C 1
ATOM 1270 O O . TYR A 1 155 ? 97.088 14.305 27.113 1.00 15.35 152 TYR A O 1
ATOM 1279 N N . ALA A 1 156 ? 96.461 14.979 25.021 1.00 15.84 153 ALA A N 1
ATOM 1280 C CA . ALA A 1 156 ? 97.640 14.397 24.335 1.00 15.03 153 ALA A CA 1
ATOM 1281 C C . ALA A 1 156 ? 98.950 14.815 24.999 1.00 14.68 153 ALA A C 1
ATOM 1282 O O . ALA A 1 156 ? 99.762 13.921 25.290 1.00 14.58 153 ALA A O 1
ATOM 1284 N N . HIS A 1 157 ? 99.143 16.115 25.248 1.00 14.30 154 HIS A N 1
ATOM 1285 C CA . HIS A 1 157 ? 100.445 16.590 25.791 1.00 14.43 154 HIS A CA 1
ATOM 1286 C C . HIS A 1 157 ? 100.578 16.359 27.300 1.00 14.01 154 HIS A C 1
ATOM 1287 O O . HIS A 1 157 ? 101.678 16.611 27.812 1.00 14.34 154 HIS A O 1
ATOM 1294 N N . ILE A 1 158 ? 99.546 15.854 27.977 1.00 14.22 155 ILE A N 1
ATOM 1295 C CA . ILE A 1 158 ? 99.659 15.682 29.454 1.00 14.45 155 ILE A CA 1
ATOM 1296 C C . ILE A 1 158 ? 99.668 14.188 29.782 1.00 14.60 155 ILE A C 1
ATOM 1297 O O . ILE A 1 158 ? 100.749 13.579 29.656 1.00 15.23 155 ILE A O 1
ATOM 1302 N N . GLY A 1 159 ? 98.520 13.609 30.133 1.00 14.31 156 GLY A N 1
ATOM 1303 C CA . GLY A 1 159 ? 98.487 12.188 30.540 1.00 14.88 156 GLY A CA 1
ATOM 1304 C C . GLY A 1 159 ? 98.878 11.225 29.431 1.00 14.40 156 GLY A C 1
ATOM 1305 O O . GLY A 1 159 ? 99.534 10.217 29.745 1.00 14.52 156 GLY A O 1
ATOM 1306 N N . CYS A 1 160 ? 98.481 11.488 28.184 1.00 14.88 157 CYS A N 1
ATOM 1307 C CA . CYS A 1 160 ? 98.851 10.540 27.094 1.00 15.13 157 CYS A CA 1
ATOM 1308 C C . CYS A 1 160 ? 100.379 10.485 26.959 1.00 14.89 157 CYS A C 1
ATOM 1309 O O . CYS A 1 160 ? 100.926 9.383 26.851 1.00 15.44 157 CYS A O 1
ATOM 1312 N N . THR A 1 161 ? 101.037 11.643 26.997 1.00 14.93 158 THR A N 1
ATOM 1313 C CA . THR A 1 161 ? 102.514 11.739 26.878 1.00 14.53 158 THR A CA 1
ATOM 1314 C C . THR A 1 161 ? 103.185 11.086 28.096 1.00 14.16 158 THR A C 1
ATOM 1315 O O . THR A 1 161 ? 104.129 10.298 27.910 1.00 13.79 158 THR A O 1
ATOM 1319 N N . ALA A 1 162 ? 102.725 11.420 29.307 1.00 13.22 159 ALA A N 1
ATOM 1320 C CA . ALA A 1 162 ? 103.329 10.831 30.524 1.00 13.59 159 ALA A CA 1
ATOM 1321 C C . ALA A 1 162 ? 103.195 9.303 30.493 1.00 13.20 159 ALA A C 1
ATOM 1322 O O . ALA A 1 162 ? 104.140 8.618 30.916 1.00 14.04 159 ALA A O 1
ATOM 1324 N N . THR A 1 163 ? 102.052 8.801 30.023 1.00 12.57 160 THR A N 1
ATOM 1325 C CA . THR A 1 163 ? 101.788 7.340 29.974 1.00 12.66 160 THR A CA 1
ATOM 1326 C C . THR A 1 163 ? 102.706 6.689 28.929 1.00 12.56 160 THR A C 1
ATOM 1327 O O . THR A 1 163 ? 103.281 5.619 29.218 1.00 12.88 160 THR A O 1
ATOM 1331 N N . VAL A 1 164 ? 102.834 7.318 27.758 1.00 12.57 161 VAL A N 1
ATOM 1332 C CA . VAL A 1 164 ? 103.702 6.755 26.683 1.00 12.99 161 VAL A CA 1
ATOM 1333 C C . VAL A 1 164 ? 105.148 6.631 27.174 1.00 13.21 161 VAL A C 1
ATOM 1334 O O . VAL A 1 164 ? 105.745 5.545 26.996 1.00 13.42 161 VAL A O 1
ATOM 1338 N N . VAL A 1 165 ? 105.707 7.692 27.761 1.00 13.94 162 VAL A N 1
ATOM 1339 C CA . VAL A 1 165 ? 107.148 7.608 28.127 1.00 13.83 162 VAL A CA 1
ATOM 1340 C C . VAL A 1 165 ? 107.323 6.603 29.278 1.00 13.69 162 VAL A C 1
ATOM 1341 O O . VAL A 1 165 ? 108.368 5.946 29.336 1.00 13.55 162 VAL A O 1
ATOM 1345 N N A GLU A 1 166 ? 106.315 6.451 30.138 0.60 13.32 163 GLU A N 1
ATOM 1346 N N B GLU A 1 166 ? 106.312 6.441 30.139 0.40 13.46 163 GLU A N 1
ATOM 1347 C CA A GLU A 1 166 ? 106.462 5.442 31.217 0.60 13.65 163 GLU A CA 1
ATOM 1348 C CA B GLU A 1 166 ? 106.441 5.443 31.239 0.40 13.75 163 GLU A CA 1
ATOM 1349 C C A GLU A 1 166 ? 106.368 4.032 30.611 0.60 13.08 163 GLU A C 1
ATOM 1350 C C B GLU A 1 166 ? 106.323 4.025 30.657 0.40 13.23 163 GLU A C 1
ATOM 1351 O O A GLU A 1 166 ? 107.174 3.174 31.002 0.60 12.91 163 GLU A O 1
ATOM 1352 O O B GLU A 1 166 ? 107.068 3.145 31.120 0.40 13.19 163 GLU A O 1
ATOM 1363 N N . ALA A 1 167 ? 105.433 3.809 29.682 1.00 12.99 164 ALA A N 1
ATOM 1364 C CA . ALA A 1 167 ? 105.315 2.486 29.019 1.00 12.48 164 ALA A CA 1
ATOM 1365 C C . ALA A 1 167 ? 106.682 2.113 28.422 1.00 12.76 164 ALA A C 1
ATOM 1366 O O . ALA A 1 167 ? 107.213 0.999 28.705 1.00 12.83 164 ALA A O 1
ATOM 1368 N N . PHE A 1 168 ? 107.255 3.046 27.665 1.00 12.62 165 PHE A N 1
ATOM 1369 C CA . PHE A 1 168 ? 108.572 2.865 27.010 1.00 13.00 165 PHE A CA 1
ATOM 1370 C C . PHE A 1 168 ? 109.627 2.469 28.051 1.00 13.28 165 PHE A C 1
ATOM 1371 O O . PHE A 1 168 ? 110.377 1.509 27.820 1.00 13.46 165 PHE A O 1
ATOM 1379 N N . GLN A 1 169 ? 109.656 3.170 29.186 1.00 13.45 166 GLN A N 1
ATOM 1380 C CA . GLN A 1 169 ? 110.685 2.899 30.227 1.00 13.98 166 GLN A CA 1
ATOM 1381 C C . GLN A 1 169 ? 110.423 1.558 30.917 1.00 14.06 166 GLN A C 1
ATOM 1382 O O . GLN A 1 169 ? 111.370 0.998 31.508 1.00 14.07 166 GLN A O 1
ATOM 1388 N N A ARG A 1 170 ? 109.188 1.054 30.850 0.60 13.99 167 ARG A N 1
ATOM 1389 N N B ARG A 1 170 ? 109.177 1.080 30.848 0.40 14.36 167 ARG A N 1
ATOM 1390 C CA A ARG A 1 170 ? 108.850 -0.244 31.495 0.60 15.23 167 ARG A CA 1
ATOM 1391 C CA B ARG A 1 170 ? 108.784 -0.218 31.454 0.40 15.52 167 ARG A CA 1
ATOM 1392 C C A ARG A 1 170 ? 108.970 -1.373 30.461 0.60 15.24 167 ARG A C 1
ATOM 1393 C C B ARG A 1 170 ? 108.828 -1.313 30.383 0.40 15.30 167 ARG A C 1
ATOM 1394 O O A ARG A 1 170 ? 108.518 -2.489 30.761 0.60 15.74 167 ARG A O 1
ATOM 1395 O O B ARG A 1 170 ? 108.086 -2.304 30.527 0.40 15.18 167 ARG A O 1
ATOM 1410 N N . ASP A 1 171 ? 109.596 -1.089 29.314 1.00 14.79 168 ASP A N 1
ATOM 1411 C CA . ASP A 1 171 ? 109.838 -2.112 28.260 1.00 15.57 168 ASP A CA 1
ATOM 1412 C C . ASP A 1 171 ? 108.538 -2.467 27.533 1.00 14.92 168 ASP A C 1
ATOM 1413 O O . ASP A 1 171 ? 108.430 -3.603 27.036 1.00 16.56 168 ASP A O 1
ATOM 1418 N N . ILE A 1 172 ? 107.607 -1.522 27.455 1.00 14.53 169 ILE A N 1
ATOM 1419 C CA . ILE A 1 172 ? 106.329 -1.712 26.706 1.00 14.50 169 ILE A CA 1
ATOM 1420 C C . ILE A 1 172 ? 106.380 -0.777 25.499 1.00 14.32 169 ILE A C 1
ATOM 1421 O O . ILE A 1 172 ? 106.468 0.440 25.706 1.00 13.98 169 ILE A O 1
ATOM 1426 N N . GLU A 1 173 ? 106.440 -1.334 24.283 1.00 14.05 170 GLU A N 1
ATOM 1427 C CA . GLU A 1 173 ? 106.472 -0.481 23.066 1.00 13.83 170 GLU A CA 1
ATOM 1428 C C . GLU A 1 173 ? 105.193 0.361 23.044 1.00 13.62 170 GLU A C 1
ATOM 1429 O O . GLU A 1 173 ? 104.084 -0.214 23.203 1.00 14.48 170 GLU A O 1
ATOM 1435 N N . ALA A 1 174 ? 105.330 1.652 22.749 1.00 13.12 171 ALA A N 1
ATOM 1436 C CA . ALA A 1 174 ? 104.203 2.594 22.907 1.00 13.27 171 ALA A CA 1
ATOM 1437 C C . ALA A 1 174 ? 103.766 3.168 21.563 1.00 13.37 171 ALA A C 1
ATOM 1438 O O . ALA A 1 174 ? 104.624 3.663 20.787 1.00 14.55 171 ALA A O 1
ATOM 1440 N N . PHE A 1 175 ? 102.460 3.113 21.329 1.00 13.73 172 PHE A N 1
ATOM 1441 C CA . PHE A 1 175 ? 101.818 3.657 20.113 1.00 14.02 172 PHE A CA 1
ATOM 1442 C C . PHE A 1 175 ? 100.765 4.661 20.559 1.00 14.29 172 PHE A C 1
ATOM 1443 O O . PHE A 1 175 ? 100.175 4.443 21.627 1.00 15.25 172 PHE A O 1
ATOM 1451 N N . ILE A 1 176 ? 100.610 5.745 19.803 1.00 14.52 173 ILE A N 1
ATOM 1452 C CA . ILE A 1 176 ? 99.546 6.728 20.125 1.00 14.36 173 ILE A CA 1
ATOM 1453 C C . ILE A 1 176 ? 98.734 6.983 18.854 1.00 14.58 173 ILE A C 1
ATOM 1454 O O . ILE A 1 176 ? 99.335 7.184 17.783 1.00 16.23 173 ILE A O 1
ATOM 1459 N N . ALA A 1 177 ? 97.412 6.853 18.963 1.00 14.55 174 ALA A N 1
ATOM 1460 C CA . ALA A 1 177 ? 96.503 7.106 17.824 1.00 15.18 174 ALA A CA 1
ATOM 1461 C C . ALA A 1 177 ? 96.398 8.622 17.641 1.00 15.38 174 ALA A C 1
ATOM 1462 O O . ALA A 1 177 ? 95.684 9.282 18.432 1.00 15.95 174 ALA A O 1
ATOM 1464 N N . ALA A 1 178 ? 97.094 9.141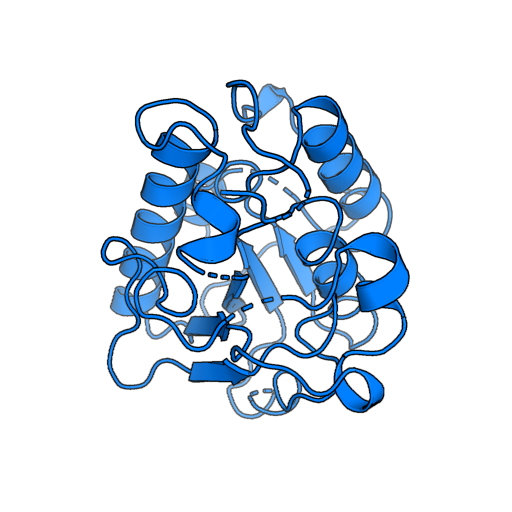 16.628 1.00 15.52 175 ALA A N 1
ATOM 1465 C CA . ALA A 1 178 ? 97.218 10.599 16.388 1.00 16.27 175 ALA A CA 1
ATOM 1466 C C . ALA A 1 178 ? 95.845 11.272 16.232 1.00 16.68 175 ALA A C 1
ATOM 1467 O O . ALA A 1 178 ? 95.732 12.446 16.617 1.00 16.21 175 ALA A O 1
ATOM 1469 N N . ASP A 1 179 ? 94.857 10.573 15.663 1.00 16.40 176 ASP A N 1
ATOM 1470 C CA . ASP A 1 179 ? 93.499 11.153 15.470 1.00 16.59 176 ASP A CA 1
ATOM 1471 C C . ASP A 1 179 ? 92.473 10.449 16.370 1.00 15.98 176 ASP A C 1
ATOM 1472 O O . ASP A 1 179 ? 91.272 10.490 16.041 1.00 15.95 176 ASP A O 1
ATOM 1477 N N . ALA A 1 180 ? 92.929 9.824 17.459 1.00 15.53 177 ALA A N 1
ATOM 1478 C CA . ALA A 1 180 ? 92.007 9.257 18.470 1.00 15.50 177 ALA A CA 1
ATOM 1479 C C . ALA A 1 180 ? 92.433 9.809 19.837 1.00 14.98 177 ALA A C 1
ATOM 1480 O O . ALA A 1 180 ? 92.198 9.152 20.867 1.00 15.41 177 ALA A O 1
ATOM 1482 N N . VAL A 1 181 ? 93.114 10.955 19.805 1.00 15.26 178 VAL A N 1
ATOM 1483 C CA . VAL A 1 181 ? 93.456 11.735 21.025 1.00 14.53 178 VAL A CA 1
ATOM 1484 C C . VAL A 1 181 ? 93.007 13.167 20.757 1.00 15.14 178 VAL A C 1
ATOM 1485 O O . VAL A 1 181 ? 92.796 13.513 19.577 1.00 15.51 178 VAL A O 1
ATOM 1489 N N . ALA A 1 182 ? 92.857 13.958 21.812 1.00 15.31 179 ALA A N 1
ATOM 1490 C CA . ALA A 1 182 ? 92.503 15.380 21.639 1.00 16.09 179 ALA A CA 1
ATOM 1491 C C . ALA A 1 182 ? 93.294 16.171 22.677 1.00 16.26 179 ALA A C 1
ATOM 1492 O O . ALA A 1 182 ? 93.847 15.547 23.626 1.00 15.64 179 ALA A O 1
ATOM 1494 N N . ASP A 1 183 ? 93.343 17.485 22.509 1.00 16.37 180 ASP A N 1
ATOM 1495 C CA . ASP A 1 183 ? 94.226 18.292 23.380 1.00 16.15 180 ASP A CA 1
ATOM 1496 C C . ASP A 1 183 ? 93.657 19.705 23.483 1.00 16.37 180 ASP A C 1
ATOM 1497 O O . ASP A 1 183 ? 92.575 19.962 22.921 1.00 15.83 180 ASP A O 1
ATOM 1502 N N . PHE A 1 184 ? 94.394 20.584 24.157 1.00 16.42 181 PHE A N 1
ATOM 1503 C CA . PHE A 1 184 ? 93.917 21.971 24.373 1.00 17.27 181 PHE A CA 1
ATOM 1504 C C . PHE A 1 184 ? 93.935 22.755 23.063 1.00 17.92 181 PHE A C 1
ATOM 1505 O O . PHE A 1 184 ? 93.147 23.708 22.924 1.00 18.41 181 PHE A O 1
ATOM 1513 N N . SER A 1 185 ? 94.824 22.370 22.148 1.00 17.77 182 SER A N 1
ATOM 1514 C CA . SER A 1 185 ? 94.983 23.096 20.865 1.00 18.18 182 SER A CA 1
ATOM 1515 C C . SER A 1 185 ? 95.730 22.206 19.875 1.00 18.15 182 SER A C 1
ATOM 1516 O O . SER A 1 185 ? 96.361 21.228 20.321 1.00 16.90 182 SER A O 1
ATOM 1519 N N . ARG A 1 186 ? 95.706 22.575 18.594 1.00 19.01 183 ARG A N 1
ATOM 1520 C CA . ARG A 1 186 ? 96.482 21.802 17.592 1.00 19.14 183 ARG A CA 1
ATOM 1521 C C . ARG A 1 186 ? 97.977 21.926 17.925 1.00 18.37 183 ARG A C 1
ATOM 1522 O O . ARG A 1 186 ? 98.701 20.962 17.702 1.00 17.90 183 ARG A O 1
ATOM 1530 N N . ALA A 1 187 ? 98.409 23.071 18.465 1.00 19.10 184 ALA A N 1
ATOM 1531 C CA . ALA A 1 187 ? 99.842 23.275 18.801 1.00 19.02 184 ALA A CA 1
ATOM 1532 C C . ALA A 1 187 ? 100.274 22.283 19.888 1.00 18.44 184 ALA A C 1
ATOM 1533 O O . ALA A 1 187 ? 101.343 21.677 19.749 1.00 17.58 184 ALA A O 1
ATOM 1535 N N . ASP A 1 188 ? 99.468 22.140 20.941 1.00 17.92 185 ASP A N 1
ATOM 1536 C CA . ASP A 1 188 ? 99.746 21.154 22.019 1.00 17.55 185 ASP A CA 1
ATOM 1537 C C . ASP A 1 188 ? 99.732 19.735 21.439 1.00 16.62 185 ASP A C 1
ATOM 1538 O O . ASP A 1 188 ? 100.630 18.938 21.774 1.00 15.82 185 ASP A O 1
ATOM 1543 N N . HIS A 1 189 ? 98.714 19.437 20.632 1.00 16.06 186 HIS A N 1
ATOM 1544 C CA . HIS A 1 189 ? 98.542 18.110 19.986 1.00 16.13 186 HIS A CA 1
ATOM 1545 C C . HIS A 1 189 ? 99.802 17.772 19.173 1.00 16.18 186 HIS A C 1
ATOM 1546 O O . HIS A 1 189 ? 100.365 16.681 19.357 1.00 15.51 186 HIS A O 1
ATOM 1553 N N . ASP A 1 190 ? 100.237 18.696 18.314 1.00 17.41 187 ASP A N 1
ATOM 1554 C CA . ASP A 1 190 ? 101.424 18.466 17.448 1.00 18.27 187 ASP A CA 1
ATOM 1555 C C . ASP A 1 190 ? 102.673 18.308 18.317 1.00 17.65 187 ASP A C 1
ATOM 1556 O O . ASP A 1 190 ? 103.513 17.446 17.987 1.00 18.18 187 ASP A O 1
ATOM 1561 N N . GLN A 1 191 ? 102.794 19.128 19.362 1.00 18.00 188 GLN A N 1
ATOM 1562 C CA . GLN A 1 191 ? 103.966 19.087 20.279 1.00 18.39 188 GLN A CA 1
ATOM 1563 C C . GLN A 1 191 ? 104.060 17.686 20.891 1.00 16.95 188 GLN A C 1
ATOM 1564 O O . GLN A 1 191 ? 105.173 17.097 20.909 1.00 16.45 188 GLN A O 1
ATOM 1570 N N . ALA A 1 192 ? 102.924 17.171 21.358 1.00 16.33 189 ALA A N 1
ATOM 1571 C CA . ALA A 1 192 ? 102.899 15.851 22.029 1.00 15.53 189 ALA A CA 1
ATOM 1572 C C . ALA A 1 192 ? 103.379 14.767 21.056 1.00 15.13 189 ALA A C 1
ATOM 1573 O O . ALA A 1 192 ? 104.279 14.011 21.420 1.00 14.27 189 ALA A O 1
ATOM 1575 N N . LEU A 1 193 ? 102.797 14.713 19.854 1.00 16.21 190 LEU A N 1
ATOM 1576 C CA . LEU A 1 193 ? 103.160 13.656 18.872 1.00 16.49 190 LEU A CA 1
ATOM 1577 C C . LEU A 1 193 ? 104.631 13.788 18.460 1.00 16.92 190 LEU A C 1
ATOM 1578 O O . LEU A 1 193 ? 105.297 12.743 18.322 1.00 16.53 190 LEU A O 1
ATOM 1583 N N . HIS A 1 194 ? 105.114 15.019 18.281 1.00 17.57 191 HIS A N 1
ATOM 1584 C CA . HIS A 1 194 ? 106.528 15.245 17.884 1.00 18.74 191 HIS A CA 1
ATOM 1585 C C . HIS A 1 194 ? 107.462 14.743 18.991 1.00 17.44 191 HIS A C 1
ATOM 1586 O O . HIS A 1 194 ? 108.425 14.038 18.671 1.00 16.97 191 HIS A O 1
ATOM 1593 N N . TRP A 1 195 ? 107.186 15.107 20.244 1.00 15.91 192 TRP A N 1
ATOM 1594 C CA . TRP A 1 195 ? 108.075 14.677 21.357 1.00 15.53 192 TRP A CA 1
ATOM 1595 C C . TRP A 1 195 ? 108.033 13.150 21.501 1.00 14.98 192 TRP A C 1
ATOM 1596 O O . TRP A 1 195 ? 109.093 12.535 21.653 1.00 15.69 192 TRP A O 1
ATOM 1607 N N . ILE A 1 196 ? 106.844 12.555 21.417 1.00 14.49 193 ILE A N 1
ATOM 1608 C CA . ILE A 1 196 ? 106.732 11.075 21.530 1.00 14.18 193 ILE A CA 1
ATOM 1609 C C . ILE A 1 196 ? 107.533 10.423 20.395 1.00 14.69 193 ILE A C 1
ATOM 1610 O O . ILE A 1 196 ? 108.331 9.505 20.667 1.00 14.72 193 ILE A O 1
ATOM 1615 N N . ALA A 1 197 ? 107.357 10.921 19.171 1.00 15.23 194 ALA A N 1
ATOM 1616 C CA . ALA A 1 197 ? 108.040 10.320 18.003 1.00 16.12 194 ALA A CA 1
ATOM 1617 C C . ALA A 1 197 ? 109.568 10.343 18.158 1.00 16.45 194 ALA A C 1
ATOM 1618 O O . ALA A 1 197 ? 110.231 9.394 17.695 1.00 16.61 194 ALA A O 1
ATOM 1620 N N A ARG A 1 198 ? 110.125 11.379 18.793 0.50 17.20 195 ARG A N 1
ATOM 1621 N N B ARG A 1 198 ? 110.097 11.377 18.815 0.50 16.57 195 ARG A N 1
ATOM 1622 C CA A ARG A 1 198 ? 111.610 11.476 18.875 0.50 17.98 195 ARG A CA 1
ATOM 1623 C CA B ARG A 1 198 ? 111.570 11.548 18.903 0.50 16.93 195 ARG A CA 1
ATOM 1624 C C A ARG A 1 198 ? 112.144 10.822 20.156 0.50 16.48 195 ARG A C 1
ATOM 1625 C C B ARG A 1 198 ? 112.130 10.908 20.180 0.50 15.98 195 ARG A C 1
ATOM 1626 O O A ARG A 1 198 ? 113.359 10.624 20.220 0.50 16.81 195 ARG A O 1
ATOM 1627 O O B ARG A 1 198 ? 113.355 10.820 20.277 0.50 16.42 195 ARG A O 1
ATOM 1642 N N . THR A 1 199 ? 111.282 10.453 21.107 1.00 15.23 196 THR A N 1
ATOM 1643 C CA . THR A 1 199 ? 111.815 9.911 22.389 1.00 14.69 196 THR A CA 1
ATOM 1644 C C . THR A 1 199 ? 111.256 8.561 22.844 1.00 13.61 196 THR A C 1
ATOM 1645 O O . THR A 1 199 ? 112.004 7.876 23.565 1.00 13.87 196 THR A O 1
ATOM 1649 N N . SER A 1 200 ? 110.041 8.158 22.461 1.00 13.45 197 SER A N 1
ATOM 1650 C CA . SER A 1 200 ? 109.484 7.036 23.264 1.00 13.24 197 SER A CA 1
ATOM 1651 C C . SER A 1 200 ? 108.340 6.266 22.603 1.00 13.69 197 SER A C 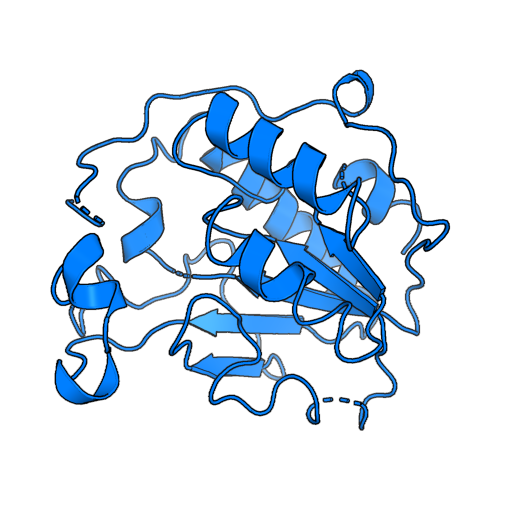1
ATOM 1652 O O . SER A 1 200 ? 107.907 5.276 23.211 1.00 13.80 197 SER A O 1
ATOM 1655 N N . GLY A 1 201 ? 107.855 6.676 21.431 1.00 13.62 198 GLY A N 1
ATOM 1656 C CA . GLY A 1 201 ? 106.698 5.952 20.883 1.00 13.90 198 GLY A CA 1
ATOM 1657 C C . GLY A 1 201 ? 106.439 6.258 19.422 1.00 14.66 198 GLY A C 1
ATOM 1658 O O . GLY A 1 201 ? 107.206 7.042 18.813 1.00 14.46 198 GLY A O 1
ATOM 1659 N N . VAL A 1 202 ? 105.361 5.679 18.901 1.00 15.32 199 VAL A N 1
ATOM 1660 C CA . VAL A 1 202 ? 105.047 5.784 17.448 1.00 16.14 199 VAL A CA 1
ATOM 1661 C C . VAL A 1 202 ? 103.635 6.315 17.234 1.00 16.20 199 VAL A C 1
ATOM 1662 O O . VAL A 1 202 ? 102.655 5.613 17.470 1.00 15.71 199 VAL A O 1
ATOM 1666 N N . PRO A 1 203 ? 103.491 7.566 16.756 1.00 16.44 200 PRO A N 1
ATOM 1667 C CA . PRO A 1 203 ? 102.182 8.094 16.380 1.00 16.69 200 PRO A CA 1
ATOM 1668 C C . PRO A 1 203 ? 101.724 7.520 15.042 1.00 17.29 200 PRO A C 1
ATOM 1669 O O . PRO A 1 203 ? 102.503 7.471 14.086 1.00 15.83 200 PRO A O 1
ATOM 1681 N N . THR A 1 205 ? 97.808 6.928 12.544 1.00 16.92 202 THR A N 1
ATOM 1682 C CA . THR A 1 205 ? 96.403 7.274 12.430 1.00 17.14 202 THR A CA 1
ATOM 1683 C C . THR A 1 205 ? 95.552 6.059 12.80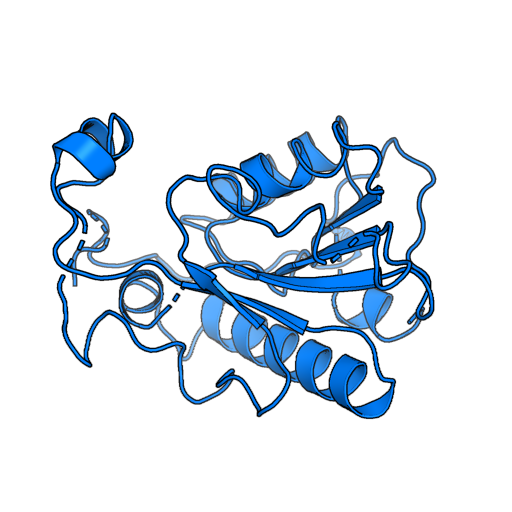2 1.00 16.74 202 THR A C 1
ATOM 1684 O O . THR A 1 205 ? 96.062 4.930 12.732 1.00 16.64 202 THR A O 1
ATOM 1688 N N . THR A 1 206 ? 94.287 6.293 13.135 1.00 16.57 203 THR A N 1
ATOM 1689 C CA . THR A 1 206 ? 93.361 5.187 13.460 1.00 16.27 203 THR A CA 1
ATOM 1690 C C . THR A 1 206 ? 93.262 4.249 12.252 1.00 16.67 203 THR A C 1
ATOM 1691 O O . THR A 1 206 ? 93.286 3.018 12.460 1.00 16.19 203 THR A O 1
ATOM 1695 N N . ASP A 1 207 ? 93.168 4.808 11.042 1.00 17.45 204 ASP A N 1
ATOM 1696 C CA . ASP A 1 207 ? 93.043 3.959 9.824 1.00 19.68 204 ASP A CA 1
ATOM 1697 C C . ASP A 1 207 ? 94.270 3.043 9.722 1.00 19.06 204 ASP A C 1
ATOM 1698 O O . ASP A 1 207 ? 94.082 1.847 9.463 1.00 18.74 204 ASP A O 1
ATOM 1703 N N . GLN A 1 208 ? 95.465 3.583 9.977 1.00 19.23 205 GLN A N 1
ATOM 1704 C CA . GLN A 1 208 ? 96.730 2.795 9.894 1.00 20.59 205 GLN A CA 1
ATOM 1705 C C . GLN A 1 208 ? 96.679 1.684 10.954 1.00 19.13 205 GLN A C 1
ATOM 1706 O O . GLN A 1 208 ? 96.990 0.517 10.639 1.00 18.63 205 GLN A O 1
ATOM 1712 N N . LEU A 1 209 ? 96.237 2.022 12.166 1.00 17.17 206 LEU A N 1
ATOM 1713 C CA . LEU A 1 209 ? 96.205 1.028 13.271 1.00 17.27 206 LEU A CA 1
ATOM 1714 C C . LEU A 1 209 ? 95.205 -0.096 12.965 1.00 17.75 206 LEU A C 1
ATOM 1715 O O . LEU A 1 209 ? 95.555 -1.275 13.171 1.00 17.73 206 LEU A O 1
ATOM 1720 N N . LEU A 1 210 ? 94.019 0.250 12.469 1.00 17.52 207 LEU A N 1
ATOM 1721 C CA . LEU A 1 210 ? 92.990 -0.772 12.154 1.00 18.45 207 LEU A CA 1
ATOM 1722 C C . LEU A 1 210 ? 93.501 -1.741 11.074 1.00 19.77 207 LEU A C 1
ATOM 1723 O O . LEU A 1 210 ? 93.137 -2.925 11.123 1.00 20.32 207 LEU A O 1
ATOM 1728 N N A GLU A 1 211 ? 94.320 -1.237 10.148 0.60 20.14 208 GLU A N 1
ATOM 1729 N N B GLU A 1 211 ? 94.325 -1.258 10.142 0.40 19.97 208 GLU A N 1
ATOM 1730 C CA A GLU A 1 211 ? 94.865 -2.044 9.023 0.60 21.35 208 GLU A CA 1
ATOM 1731 C CA B GLU A 1 211 ? 94.797 -2.130 9.032 0.40 20.81 208 GLU A CA 1
ATOM 1732 C C A GLU A 1 211 ? 95.901 -3.054 9.522 0.60 19.99 208 GLU A C 1
ATOM 1733 C C B GLU A 1 211 ? 95.917 -3.065 9.505 0.40 19.72 208 GLU A C 1
ATOM 1734 O O A GLU A 1 211 ? 95.948 -4.169 8.962 0.60 19.50 208 GLU A O 1
ATOM 1735 O O B GLU A 1 211 ? 96.032 -4.161 8.917 0.40 19.30 208 GLU A O 1
ATOM 1746 N N . VAL A 1 212 ? 96.717 -2.663 10.502 1.00 18.04 209 VAL A N 1
ATOM 1747 C CA . VAL A 1 212 ? 97.856 -3.525 10.947 1.00 18.81 209 VAL A CA 1
ATOM 1748 C C . VAL A 1 212 ? 97.467 -4.418 12.128 1.00 19.26 209 VAL A C 1
ATOM 1749 O O . VAL A 1 212 ? 98.233 -5.363 12.402 1.00 20.19 209 VAL A O 1
ATOM 1753 N N . LEU A 1 213 ? 96.360 -4.135 12.820 1.00 18.96 210 LEU A N 1
ATOM 1754 C CA . LEU A 1 213 ? 96.005 -4.972 14.002 1.00 19.16 210 LEU A CA 1
ATOM 1755 C C . LEU A 1 213 ? 94.969 -6.037 13.620 1.00 21.51 210 LEU A C 1
ATOM 1756 O O . LEU A 1 213 ? 94.212 -6.536 14.471 1.00 23.08 210 LEU A O 1
#

B-factor: mean 22.63, std 9.68, range [12.37, 66.54]